Protein AF-A0A971EE80-F1 (afdb_monomer_lite)

Structure (mmCIF, N/CA/C/O backbone):
data_AF-A0A971EE80-F1
#
_entry.id   AF-A0A971EE80-F1
#
loop_
_atom_site.group_PDB
_atom_site.id
_atom_site.type_symbol
_atom_site.label_atom_id
_atom_site.label_alt_id
_atom_site.label_comp_id
_atom_site.label_asym_id
_atom_site.label_entity_id
_atom_site.label_seq_id
_atom_site.pdbx_PDB_ins_code
_atom_site.Cartn_x
_atom_site.Cartn_y
_atom_site.Cartn_z
_atom_site.occupancy
_atom_site.B_iso_or_equiv
_atom_site.auth_seq_id
_atom_site.auth_comp_id
_atom_site.auth_asym_id
_atom_site.auth_atom_id
_atom_site.pdbx_PDB_model_num
ATOM 1 N N . MET A 1 1 ? -23.907 -2.955 11.801 1.00 62.78 1 MET A N 1
ATOM 2 C CA . MET A 1 1 ? -23.617 -3.909 12.889 1.00 62.78 1 MET A CA 1
ATOM 3 C C . MET A 1 1 ? -24.909 -4.141 13.658 1.00 62.78 1 MET A C 1
ATOM 5 O O . MET A 1 1 ? -25.683 -3.189 13.739 1.00 62.78 1 MET A O 1
ATOM 9 N N . PRO A 1 2 ? -25.197 -5.354 14.157 1.00 69.94 2 PRO A N 1
ATOM 10 C CA . PRO A 1 2 ? -26.312 -5.551 15.076 1.00 69.94 2 PRO A CA 1
ATOM 11 C C . PRO A 1 2 ? -26.151 -4.635 16.292 1.00 69.94 2 PRO A C 1
ATOM 13 O O . PRO A 1 2 ? -25.042 -4.518 16.812 1.00 69.94 2 PRO A O 1
ATOM 16 N N . LEU A 1 3 ? -27.233 -3.995 16.741 1.00 74.12 3 LEU A N 1
ATOM 17 C CA . LEU A 1 3 ? -27.171 -3.006 17.823 1.00 74.12 3 LEU A CA 1
ATOM 18 C C . LEU A 1 3 ? -26.553 -3.581 19.106 1.00 74.12 3 LEU A C 1
ATOM 20 O O . LEU A 1 3 ? -25.757 -2.920 19.757 1.00 74.12 3 LEU A O 1
ATOM 24 N N . HIS A 1 4 ? -26.859 -4.841 19.421 1.00 75.31 4 HIS A N 1
ATOM 25 C CA . HIS A 1 4 ? -26.352 -5.532 20.610 1.00 75.31 4 HIS A CA 1
ATOM 26 C C . HIS A 1 4 ? -24.832 -5.761 20.604 1.00 75.31 4 HIS A C 1
ATOM 28 O O . HIS A 1 4 ? -24.263 -6.068 21.644 1.00 75.31 4 HIS A O 1
ATOM 34 N N . ALA A 1 5 ? -24.176 -5.651 19.447 1.00 73.44 5 ALA A N 1
ATOM 35 C CA . ALA A 1 5 ? -22.734 -5.832 19.311 1.00 73.44 5 ALA A CA 1
ATOM 36 C C . ALA A 1 5 ? -21.986 -4.493 19.186 1.00 73.44 5 ALA A C 1
ATOM 38 O O . ALA A 1 5 ? -20.764 -4.479 19.035 1.00 73.44 5 ALA A O 1
ATOM 39 N N . ARG A 1 6 ? -22.706 -3.363 19.229 1.00 79.25 6 ARG A N 1
ATOM 40 C CA . ARG A 1 6 ? -22.114 -2.026 19.208 1.00 79.25 6 ARG A CA 1
ATOM 41 C C . ARG A 1 6 ? -21.292 -1.814 20.473 1.00 79.25 6 ARG A C 1
ATOM 43 O O . ARG A 1 6 ? -21.784 -1.971 21.585 1.00 79.25 6 ARG A O 1
ATOM 50 N N . MET A 1 7 ? -20.047 -1.403 20.280 1.00 67.94 7 MET A N 1
ATOM 51 C CA . MET A 1 7 ? -19.145 -1.029 21.360 1.00 67.94 7 MET A CA 1
ATOM 52 C C . MET A 1 7 ? -18.987 0.492 21.305 1.00 67.94 7 MET A C 1
ATOM 54 O O . MET A 1 7 ? -18.381 1.006 20.367 1.00 67.94 7 MET A O 1
ATOM 58 N N . GLU A 1 8 ? -19.544 1.218 22.276 1.00 73.00 8 GLU A N 1
ATOM 59 C CA . GLU A 1 8 ? -19.413 2.681 22.378 1.00 73.00 8 GLU A CA 1
ATOM 60 C C . GLU A 1 8 ? -18.014 3.067 22.883 1.00 73.00 8 GLU A C 1
ATOM 62 O O . GLU A 1 8 ? -17.816 3.519 24.010 1.00 73.00 8 GLU A O 1
ATOM 67 N N . LEU A 1 9 ? -17.005 2.814 22.049 1.00 77.56 9 LEU A N 1
ATOM 68 C CA . LEU A 1 9 ? -15.600 3.016 22.384 1.00 77.56 9 LEU A CA 1
ATOM 69 C C . LEU A 1 9 ? -15.207 4.472 22.142 1.00 77.56 9 LEU A C 1
ATOM 71 O O . LEU A 1 9 ? -14.757 4.844 21.057 1.00 77.56 9 LEU A O 1
ATOM 75 N N . TYR A 1 10 ? -15.361 5.291 23.178 1.00 81.56 10 TYR A N 1
ATOM 76 C CA . TYR A 1 10 ? -14.842 6.653 23.184 1.00 81.56 10 TYR A CA 1
ATOM 77 C C . TYR A 1 10 ? -13.302 6.667 23.292 1.00 81.56 10 TYR A C 1
ATOM 79 O O . TYR A 1 10 ? -12.722 5.785 23.932 1.00 81.56 10 TYR A O 1
ATOM 87 N N . PRO A 1 11 ? -12.610 7.647 22.675 1.00 86.38 11 PRO A N 1
ATOM 88 C CA . PRO A 1 11 ? -13.152 8.768 21.901 1.00 86.38 11 PRO A CA 1
ATOM 89 C C . PRO A 1 11 ? -13.721 8.361 20.536 1.00 86.38 11 PRO A C 1
ATOM 91 O O . PRO A 1 11 ? -13.065 7.680 19.746 1.00 86.38 11 PRO A O 1
ATOM 94 N N . VAL A 1 12 ? -14.905 8.891 20.220 1.00 87.44 12 VAL A N 1
ATOM 95 C CA . VAL A 1 12 ? -15.496 8.832 18.879 1.00 87.44 12 VAL A CA 1
ATOM 96 C C . VAL A 1 12 ? -15.120 10.116 18.129 1.00 87.44 12 VAL A C 1
ATOM 98 O O . VAL A 1 12 ? -15.551 11.192 18.544 1.00 87.44 12 VAL A O 1
ATOM 101 N N . PRO A 1 13 ? -14.354 10.059 17.021 1.00 87.38 13 PRO A N 1
ATOM 102 C CA . PRO A 1 13 ? -13.862 11.254 16.324 1.00 87.38 13 PRO A CA 1
ATOM 103 C C . PRO A 1 13 ? -14.945 12.226 15.846 1.00 87.38 13 PRO A C 1
ATOM 105 O O . PRO A 1 13 ? -14.688 13.418 15.689 1.00 87.38 13 PRO A O 1
ATOM 108 N N . ARG A 1 14 ? -16.164 11.726 15.615 1.00 87.69 14 ARG A N 1
ATOM 109 C CA . ARG A 1 14 ? -17.307 12.531 15.182 1.00 87.69 14 ARG A CA 1
ATOM 110 C C . ARG A 1 14 ? -17.874 13.413 16.305 1.00 87.69 14 ARG A C 1
ATOM 112 O O . ARG A 1 14 ? -18.582 14.361 15.988 1.00 87.69 14 ARG A O 1
ATOM 119 N N . GLU A 1 15 ? -17.552 13.184 17.581 1.00 88.00 15 GLU A N 1
ATOM 120 C CA . GLU A 1 15 ? -17.995 14.047 18.688 1.00 88.00 15 GLU A CA 1
ATOM 121 C C . GLU A 1 15 ? -17.300 15.410 18.653 1.00 88.00 15 GLU A C 1
ATOM 123 O O . GLU A 1 15 ? -16.109 15.533 18.963 1.00 88.00 15 GLU A O 1
ATOM 128 N N . ARG A 1 16 ? -18.028 16.470 18.294 1.00 85.12 16 ARG A N 1
ATOM 129 C CA . ARG A 1 16 ? -17.439 17.805 18.135 1.00 85.12 16 ARG A CA 1
ATOM 130 C C . ARG A 1 16 ? -16.869 18.306 19.468 1.00 85.12 16 ARG A C 1
ATOM 132 O O . ARG A 1 16 ? -17.574 18.386 20.465 1.00 85.12 16 ARG A O 1
ATOM 139 N N . GLY A 1 17 ? -15.577 18.638 19.487 1.00 85.75 17 GLY A N 1
ATOM 140 C CA . GLY A 1 17 ? -14.846 19.063 20.691 1.00 85.75 17 GLY A CA 1
ATOM 141 C C . GLY A 1 17 ? -14.519 17.920 21.660 1.00 85.75 17 GLY A C 1
ATOM 142 O O . GLY A 1 17 ? -13.365 17.789 22.063 1.00 85.75 17 GLY A O 1
ATOM 143 N N . ARG A 1 18 ? -15.483 17.043 21.964 1.00 85.81 18 ARG A N 1
ATOM 144 C CA . ARG A 1 18 ? -15.348 16.000 22.998 1.00 85.81 18 ARG A CA 1
ATOM 145 C C . ARG A 1 18 ? -14.366 14.882 22.650 1.00 85.81 18 ARG A C 1
ATOM 147 O O . ARG A 1 18 ? -13.670 14.380 23.529 1.00 85.81 18 ARG A O 1
ATOM 154 N N . HIS A 1 19 ? -14.199 14.577 21.359 1.00 83.38 19 HIS A N 1
ATOM 155 C CA . HIS A 1 19 ? -13.204 13.601 20.890 1.00 83.38 19 HIS A CA 1
ATOM 156 C C . HIS A 1 19 ? -11.761 13.925 21.324 1.00 83.38 19 HIS A C 1
ATOM 158 O O . HIS A 1 19 ? -10.924 13.026 21.362 1.00 83.38 19 HIS A O 1
ATOM 164 N N . THR A 1 20 ? -11.454 15.189 21.645 1.00 85.44 20 THR A N 1
ATOM 165 C CA . THR A 1 20 ? -10.096 15.626 22.013 1.00 85.44 20 THR A CA 1
ATOM 166 C C . THR A 1 20 ? -9.662 15.167 23.402 1.00 85.44 20 THR A C 1
ATOM 168 O O . THR A 1 20 ? -8.480 14.893 23.596 1.00 85.44 20 THR A O 1
ATOM 171 N N . TYR A 1 21 ? -10.602 15.040 24.340 1.00 87.38 21 TYR A N 1
ATOM 172 C CA . TYR A 1 21 ? -10.331 14.650 25.725 1.00 87.38 21 TYR A CA 1
ATOM 173 C C . TYR A 1 21 ? -10.933 13.285 26.094 1.00 87.38 21 TYR A C 1
ATOM 175 O O . TYR A 1 21 ? -10.843 12.869 27.244 1.00 87.38 21 TYR A O 1
ATOM 183 N N . GLY A 1 22 ? -11.508 12.564 25.122 1.00 85.44 22 GLY A N 1
ATOM 184 C CA . GLY A 1 22 ? -12.093 11.238 25.356 1.00 85.44 22 GLY A CA 1
ATOM 185 C C . GLY A 1 22 ? -13.581 11.247 25.695 1.00 85.44 22 GLY A C 1
ATOM 186 O O . GLY A 1 22 ? -14.109 10.198 26.044 1.00 85.44 22 GLY A O 1
ATOM 187 N N . GLY A 1 23 ? -14.242 12.400 25.602 1.00 87.44 23 GLY A N 1
ATOM 188 C CA . GLY A 1 23 ? -15.589 12.574 26.122 1.00 87.44 23 GLY A CA 1
ATOM 189 C C . GLY A 1 23 ? -16.730 12.166 25.202 1.00 87.44 23 GLY A C 1
ATOM 190 O O . GLY A 1 23 ? -16.550 11.936 24.002 1.00 87.44 23 GLY A O 1
ATOM 191 N N . SER A 1 24 ? -17.929 12.134 25.783 1.00 89.19 24 SER A N 1
ATOM 192 C CA . SER A 1 24 ? -19.187 11.733 25.143 1.00 89.19 24 SER A CA 1
ATOM 193 C C . SER A 1 24 ? -20.268 12.803 25.273 1.00 89.19 24 SER A C 1
ATOM 195 O O . SER A 1 24 ? -20.262 13.601 26.207 1.00 89.19 24 SER A O 1
ATOM 197 N N . TYR A 1 25 ? -21.263 12.787 24.382 1.00 88.62 25 TYR A N 1
ATOM 198 C CA . TYR A 1 25 ? -22.490 13.561 24.576 1.00 88.62 25 TYR A CA 1
ATOM 199 C C . TYR A 1 25 ? -23.206 13.238 25.893 1.00 88.62 25 TYR A C 1
ATOM 201 O O . TYR A 1 25 ? -23.918 14.094 26.406 1.00 88.62 25 TYR A O 1
ATOM 209 N N . MET A 1 26 ? -22.968 12.055 26.470 1.00 89.50 26 MET A N 1
ATOM 210 C CA . MET A 1 26 ? -23.518 11.640 27.764 1.00 89.50 26 MET A CA 1
ATOM 211 C C . MET A 1 26 ? -23.012 12.471 28.953 1.00 89.50 26 MET A C 1
ATOM 213 O O . MET A 1 26 ? -23.600 12.410 30.027 1.00 89.50 26 MET A O 1
ATOM 217 N N . GLU A 1 27 ? -21.944 13.253 28.778 1.00 90.56 27 GLU A N 1
ATOM 218 C CA . GLU A 1 27 ? -21.430 14.170 29.806 1.00 90.56 27 GLU A CA 1
ATOM 219 C C . GLU A 1 27 ? -22.340 15.378 30.029 1.00 90.56 27 GLU A C 1
ATOM 221 O O . GLU A 1 27 ? -22.251 16.057 31.051 1.00 90.56 27 GLU A O 1
ATOM 226 N N . GLU A 1 28 ? -23.194 15.685 29.056 1.00 90.50 28 GLU A N 1
ATOM 227 C CA . GLU A 1 28 ? -24.054 16.848 29.116 1.00 90.50 28 GLU A CA 1
ATOM 228 C C . GLU A 1 28 ? -25.381 16.515 29.823 1.00 90.50 28 GLU A C 1
ATOM 230 O O . GLU A 1 28 ? -26.079 15.576 29.428 1.00 90.50 28 GLU A O 1
ATOM 235 N N . PRO A 1 29 ? -25.793 17.297 30.841 1.00 93.31 29 PRO A N 1
ATOM 236 C CA . PRO A 1 29 ? -27.105 17.132 31.448 1.00 93.31 29 PRO A CA 1
ATOM 237 C C . PRO A 1 29 ? -28.212 17.289 30.410 1.00 93.31 29 PRO A C 1
ATOM 239 O O . PRO A 1 29 ? -28.166 18.199 29.570 1.00 93.31 29 PRO A O 1
ATOM 242 N N . GLU A 1 30 ? -29.199 16.397 30.487 1.00 92.69 30 GLU A N 1
ATOM 243 C CA . GLU A 1 30 ? -30.318 16.318 29.546 1.00 92.69 30 GLU A CA 1
ATOM 244 C C . GLU A 1 30 ? -29.878 16.285 28.073 1.00 92.69 30 GLU A C 1
ATOM 246 O O . GLU A 1 30 ? -30.541 16.854 27.204 1.00 92.69 30 GLU A O 1
ATOM 251 N N . TRP A 1 31 ? -28.756 15.618 27.771 1.00 91.00 31 TRP A N 1
ATOM 252 C CA . TRP A 1 31 ? -28.225 15.496 26.409 1.00 91.00 31 TRP A CA 1
ATOM 253 C C . TRP A 1 31 ? -29.272 15.017 25.393 1.00 91.00 31 TRP A C 1
ATOM 255 O O . TRP A 1 31 ? -29.238 15.436 24.240 1.00 91.00 31 TRP A O 1
ATOM 265 N N . TRP A 1 32 ? -30.241 14.195 25.815 1.00 90.06 32 TRP A N 1
ATOM 266 C CA . TRP A 1 32 ? -31.311 13.667 24.961 1.00 90.06 32 TRP A CA 1
ATOM 267 C C . TRP A 1 32 ? -32.307 14.735 24.486 1.00 90.06 32 TRP A C 1
ATOM 269 O O . TRP A 1 32 ? -33.038 14.498 23.527 1.00 90.06 32 TRP A O 1
ATOM 279 N N . ARG A 1 33 ? -32.354 15.906 25.139 1.00 90.50 33 ARG A N 1
ATOM 280 C CA . ARG A 1 33 ? -33.170 17.060 24.719 1.00 90.50 33 ARG A CA 1
ATOM 281 C C . ARG A 1 33 ? -32.417 18.010 23.783 1.00 90.50 33 ARG A C 1
ATOM 283 O O . ARG A 1 33 ? -33.011 18.957 23.274 1.00 90.50 33 ARG A O 1
ATOM 290 N N . LYS A 1 34 ? -31.113 17.803 23.588 1.00 88.94 34 LYS A N 1
ATOM 291 C CA . LYS A 1 34 ? -30.219 18.733 22.890 1.00 88.94 34 LYS A CA 1
ATOM 292 C C . LYS A 1 34 ? -29.795 18.171 21.533 1.00 88.94 34 LYS A C 1
ATOM 294 O O . LYS A 1 34 ? -29.701 16.955 21.370 1.00 88.94 34 LYS A O 1
ATOM 299 N N . PRO A 1 35 ? -29.512 19.031 20.537 1.00 85.94 35 PRO A N 1
ATOM 300 C CA . PRO A 1 35 ? -29.018 18.562 19.251 1.00 85.94 35 PRO A CA 1
ATOM 301 C C . PRO A 1 35 ? -27.629 17.929 19.409 1.00 85.94 35 PRO A C 1
ATOM 303 O O . PRO A 1 35 ? -26.709 18.531 19.967 1.00 85.94 35 PRO A O 1
ATOM 306 N N . HIS A 1 36 ? -27.463 16.720 18.874 1.00 86.56 36 HIS A N 1
ATOM 307 C CA . HIS A 1 36 ? -26.187 16.008 18.903 1.00 86.56 36 HIS A CA 1
ATOM 308 C C . HIS A 1 36 ? -25.144 16.722 18.030 1.00 86.56 36 HIS A C 1
ATOM 310 O O . HIS A 1 36 ? -25.291 16.829 16.810 1.00 86.56 36 HIS A O 1
ATOM 316 N N . GLN A 1 37 ? -24.078 17.231 18.655 1.00 87.00 37 GLN A N 1
ATOM 317 C CA . GLN A 1 37 ? -23.024 17.961 17.952 1.00 87.00 37 GLN A CA 1
ATOM 318 C C . GLN A 1 37 ? -22.004 17.022 17.302 1.00 87.00 37 GLN A C 1
ATOM 320 O O . GLN A 1 37 ? -21.049 16.559 17.928 1.00 87.00 37 GLN A O 1
ATOM 325 N N . ILE A 1 38 ? -22.177 16.812 16.001 1.00 87.50 38 ILE A N 1
ATOM 326 C CA . ILE A 1 38 ? -21.327 15.950 15.178 1.00 87.50 38 ILE A CA 1
ATOM 327 C C . ILE A 1 38 ? -20.375 16.746 14.272 1.00 87.50 38 ILE A C 1
ATOM 329 O O . ILE A 1 38 ? -20.720 17.802 13.742 1.00 87.50 38 ILE A O 1
ATOM 333 N N . SER A 1 39 ? -19.179 16.209 14.040 1.00 88.75 39 SER A N 1
ATOM 334 C CA . SER A 1 39 ? -18.147 16.762 13.160 1.00 88.75 39 SER A CA 1
ATOM 335 C C . SER A 1 39 ? -17.676 15.708 12.157 1.00 88.75 39 SER A C 1
ATOM 337 O O . SER A 1 39 ? -16.873 14.835 12.481 1.00 88.75 39 SER A O 1
ATOM 339 N N . ARG A 1 40 ? -18.153 15.797 10.907 1.00 86.81 40 ARG A N 1
ATOM 340 C CA . ARG A 1 40 ? -17.711 14.898 9.819 1.00 86.81 40 ARG A CA 1
ATOM 341 C C . ARG A 1 40 ? -16.254 15.137 9.413 1.00 86.81 40 ARG A C 1
ATOM 343 O O . ARG A 1 40 ? -15.578 14.216 8.968 1.00 86.81 40 ARG A O 1
ATOM 350 N N . SER A 1 41 ? -15.761 16.366 9.566 1.00 87.19 41 SER A N 1
ATOM 351 C CA . SER A 1 41 ? -14.370 16.707 9.257 1.00 87.19 41 SER A CA 1
ATOM 352 C C . SER A 1 41 ? -13.401 16.070 10.250 1.00 87.19 41 SER A C 1
ATOM 354 O O . SER A 1 41 ? -12.391 15.514 9.829 1.00 87.19 41 SER A O 1
ATOM 356 N N . SER A 1 42 ? -13.721 16.086 11.547 1.00 86.31 42 SER A N 1
ATOM 357 C CA . SER A 1 42 ? -12.919 15.423 12.586 1.00 86.31 42 SER A CA 1
ATOM 358 C C . SER A 1 42 ? -12.817 13.918 12.338 1.00 86.31 42 SER A C 1
ATOM 360 O O . SER A 1 42 ? -11.726 13.356 12.399 1.00 86.31 42 SER A O 1
ATOM 362 N N . GLU A 1 43 ? -13.933 13.291 11.968 1.00 87.25 43 GLU A N 1
ATOM 363 C CA . GLU A 1 43 ? -13.989 11.879 11.592 1.00 87.25 43 GLU A CA 1
ATOM 364 C C . GLU A 1 43 ? -13.109 11.555 10.378 1.00 87.25 43 GLU A C 1
ATOM 366 O O . GLU A 1 43 ? -12.281 10.645 10.437 1.00 87.25 43 GLU A O 1
ATOM 371 N N . LEU A 1 44 ? -13.223 12.342 9.303 1.00 88.38 44 LEU A N 1
ATOM 372 C CA . LEU A 1 44 ? -12.398 12.172 8.107 1.00 88.38 44 LEU A CA 1
ATOM 373 C C . LEU A 1 44 ? -10.905 12.357 8.413 1.00 88.38 44 LEU A C 1
ATOM 375 O O . LEU A 1 44 ? -10.083 11.565 7.958 1.00 88.38 44 LEU A O 1
ATOM 379 N N . ILE A 1 45 ? -10.546 13.373 9.200 1.00 89.12 45 ILE A N 1
ATOM 380 C CA . ILE A 1 45 ? -9.156 13.648 9.580 1.00 89.12 45 ILE A CA 1
ATOM 381 C C . ILE A 1 45 ? -8.574 12.490 10.394 1.00 89.12 45 ILE A C 1
ATOM 383 O O . ILE A 1 45 ? -7.445 12.071 10.135 1.00 89.12 45 ILE A O 1
ATOM 387 N N . ASP A 1 46 ? -9.308 11.956 11.371 1.00 87.81 46 ASP A N 1
ATOM 388 C CA . ASP A 1 46 ? -8.820 10.830 12.170 1.00 87.81 46 ASP A CA 1
ATOM 389 C C . ASP A 1 46 ? -8.757 9.528 11.363 1.00 87.81 46 ASP A C 1
ATOM 391 O O . ASP A 1 46 ? -7.815 8.750 11.540 1.00 87.81 46 ASP A O 1
ATOM 395 N N . MET A 1 47 ? -9.674 9.321 10.413 1.00 88.62 47 MET A N 1
ATOM 396 C CA . MET A 1 47 ? -9.584 8.222 9.450 1.00 88.62 47 MET A CA 1
ATOM 397 C C . MET A 1 47 ? -8.336 8.343 8.576 1.00 88.62 47 MET A C 1
ATOM 399 O O . MET A 1 47 ? -7.581 7.379 8.461 1.00 88.62 47 MET A O 1
ATOM 403 N N . LEU A 1 48 ? -8.066 9.527 8.021 1.00 88.19 48 LEU A N 1
ATOM 404 C CA . LEU A 1 48 ? -6.867 9.782 7.221 1.00 88.19 48 LEU A CA 1
ATOM 405 C C . LEU A 1 48 ? -5.590 9.580 8.038 1.00 88.19 48 LEU A C 1
ATOM 407 O O . LEU A 1 48 ? -4.651 8.958 7.548 1.00 88.19 48 LEU A O 1
ATOM 411 N N . LYS A 1 49 ? -5.554 10.032 9.297 1.00 89.31 49 LYS A N 1
ATOM 412 C CA . LYS A 1 49 ? -4.412 9.786 10.193 1.00 89.31 49 LYS A CA 1
ATOM 413 C C . LYS A 1 49 ? -4.186 8.296 10.436 1.00 89.31 49 LYS A C 1
ATOM 415 O O . LYS A 1 49 ? -3.043 7.852 10.492 1.00 89.31 49 LYS A O 1
ATOM 420 N N . GLU A 1 50 ? -5.252 7.522 10.594 1.00 88.88 50 GLU A N 1
ATOM 421 C CA . GLU A 1 50 ? -5.153 6.077 10.791 1.00 88.88 50 GLU A CA 1
ATOM 422 C C . GLU A 1 50 ? -4.752 5.338 9.508 1.00 88.88 50 GLU A C 1
ATOM 424 O O . GLU A 1 50 ? -3.952 4.410 9.579 1.00 88.88 50 GLU A O 1
ATOM 429 N N . MET A 1 51 ? -5.242 5.760 8.341 1.00 86.31 51 MET A N 1
ATOM 430 C CA . MET A 1 51 ? -4.857 5.171 7.055 1.00 86.31 51 MET A CA 1
ATOM 431 C C . MET A 1 51 ? -3.410 5.510 6.697 1.00 86.31 51 MET A C 1
ATOM 433 O O . MET A 1 51 ? -2.625 4.609 6.422 1.00 86.31 51 MET A O 1
ATOM 437 N N . LEU A 1 52 ? -3.028 6.787 6.751 1.00 87.81 52 LEU A N 1
ATOM 438 C CA . LEU A 1 52 ? -1.695 7.226 6.344 1.00 87.81 52 LEU A CA 1
ATOM 439 C C . LEU A 1 52 ? -0.633 6.857 7.374 1.00 87.81 52 LEU A C 1
ATOM 441 O O . LEU A 1 52 ? 0.390 6.308 6.997 1.00 87.81 52 LEU A O 1
ATOM 445 N N . PHE A 1 53 ? -0.870 7.108 8.664 1.00 90.25 53 PHE A N 1
ATOM 446 C CA . PHE A 1 53 ? 0.169 6.987 9.692 1.00 90.25 53 PHE A CA 1
ATOM 447 C C . PHE A 1 53 ? -0.012 5.805 10.637 1.00 90.25 53 PHE A C 1
ATOM 449 O O . PHE A 1 53 ? 0.848 5.590 11.487 1.00 90.25 53 PHE A O 1
ATOM 456 N N . ILE A 1 54 ? -1.105 5.037 10.545 1.00 90.00 54 ILE A N 1
ATOM 457 C CA . ILE A 1 54 ? -1.389 3.927 11.473 1.00 90.00 54 ILE A CA 1
ATOM 458 C C . ILE A 1 54 ? -1.287 4.411 12.936 1.00 90.00 54 ILE A C 1
ATOM 460 O O . ILE A 1 54 ? -0.621 3.809 13.787 1.00 90.00 54 ILE A O 1
ATOM 464 N N . LYS A 1 55 ? -1.901 5.573 13.206 1.00 88.38 55 LYS A N 1
ATOM 465 C CA . LYS A 1 55 ? -1.776 6.341 14.456 1.00 88.38 55 LYS A CA 1
ATOM 466 C C . LYS A 1 55 ? -2.018 5.481 15.696 1.00 88.38 55 LYS A C 1
ATOM 468 O O . LYS A 1 55 ? -1.273 5.599 16.666 1.00 88.38 55 LYS A O 1
ATOM 473 N N . LYS A 1 56 ? -3.019 4.596 15.676 1.00 86.56 56 LYS A N 1
ATOM 474 C CA . LYS A 1 56 ? -3.322 3.737 16.833 1.00 86.56 56 LYS A CA 1
ATOM 475 C C . LYS A 1 56 ? -2.165 2.816 17.187 1.00 86.56 56 LYS A C 1
ATOM 477 O O . LYS A 1 56 ? -1.825 2.691 18.362 1.00 86.56 56 LYS A O 1
ATOM 482 N N . LEU A 1 57 ? -1.532 2.220 16.179 1.00 88.25 57 LEU A N 1
ATOM 483 C CA . LEU A 1 57 ? -0.378 1.349 16.374 1.00 88.25 57 LEU A CA 1
ATOM 484 C C . LEU A 1 57 ? 0.834 2.136 16.884 1.00 88.25 57 LEU A C 1
ATOM 486 O O . LEU A 1 57 ? 1.581 1.626 17.715 1.00 88.25 57 LEU A O 1
ATOM 490 N N . PHE A 1 58 ? 1.001 3.386 16.440 1.00 91.50 58 PHE A N 1
ATOM 491 C CA . PHE A 1 58 ? 2.027 4.278 16.980 1.00 91.50 58 PHE A CA 1
ATOM 492 C C . PHE A 1 58 ? 1.812 4.547 18.474 1.00 91.50 58 PHE A C 1
ATOM 494 O O . PHE A 1 58 ? 2.763 4.490 19.253 1.00 91.50 58 PHE A O 1
ATOM 501 N N . SER A 1 59 ? 0.569 4.803 18.893 1.00 88.31 59 SER A N 1
ATOM 502 C CA . SER A 1 59 ? 0.254 5.056 20.303 1.00 88.31 59 SER A CA 1
ATOM 503 C C . SER A 1 59 ? 0.351 3.812 21.191 1.00 88.31 59 SER A C 1
ATOM 505 O O . SER A 1 59 ? 0.806 3.936 22.323 1.00 88.31 59 SER A O 1
ATOM 507 N N . SER A 1 60 ? -0.039 2.627 20.704 1.00 89.00 60 SER A N 1
ATOM 508 C CA . SER A 1 60 ? -0.113 1.407 21.527 1.00 89.00 60 SER A CA 1
ATOM 509 C C . SER A 1 60 ? 1.146 0.538 21.470 1.00 89.00 60 SER A C 1
ATOM 511 O O . SER A 1 60 ? 1.568 -0.000 22.489 1.00 89.00 60 SER A O 1
ATOM 513 N N . HIS A 1 61 ? 1.782 0.406 20.301 1.00 89.56 61 HIS A N 1
ATOM 514 C CA . HIS A 1 61 ? 2.914 -0.499 20.085 1.00 89.56 61 HIS A CA 1
ATOM 515 C C . HIS A 1 61 ? 3.968 0.098 19.137 1.00 89.56 61 HIS A C 1
ATOM 517 O O . HIS A 1 61 ? 4.189 -0.390 18.025 1.00 89.56 61 HIS A O 1
ATOM 523 N N . ARG A 1 62 ? 4.713 1.106 19.615 1.00 90.44 62 ARG A N 1
ATOM 524 C CA . ARG A 1 62 ? 5.768 1.816 18.851 1.00 90.44 62 ARG A CA 1
ATOM 525 C C . ARG A 1 62 ? 6.787 0.902 18.161 1.00 90.44 62 ARG A C 1
ATOM 527 O O . ARG A 1 62 ? 7.172 1.147 17.022 1.00 90.44 62 ARG A O 1
ATOM 534 N N . SER A 1 63 ? 7.210 -0.178 18.822 1.00 88.75 63 SER A N 1
ATOM 535 C CA . SER A 1 63 ? 8.152 -1.151 18.240 1.00 88.75 63 SER A CA 1
ATOM 536 C C . SER A 1 63 ? 7.579 -1.865 17.007 1.00 88.75 63 SER A C 1
ATOM 538 O O . SER A 1 63 ? 8.313 -2.186 16.072 1.00 88.75 63 SER A O 1
ATOM 540 N N . LEU A 1 64 ? 6.277 -2.166 17.008 1.00 90.38 64 LEU A N 1
ATOM 541 C CA . LEU A 1 64 ? 5.604 -2.779 15.862 1.00 90.38 64 LEU A CA 1
ATOM 542 C C . LEU A 1 64 ? 5.304 -1.734 14.785 1.00 90.38 64 LEU A C 1
ATOM 544 O O . LEU A 1 64 ? 5.402 -2.045 13.599 1.00 90.38 64 LEU A O 1
ATOM 548 N N . TRP A 1 65 ? 5.026 -0.496 15.199 1.00 95.19 65 TRP A N 1
ATOM 549 C CA . TRP A 1 65 ? 4.777 0.614 14.292 1.00 95.19 65 TRP A CA 1
ATOM 550 C C . TRP A 1 65 ? 5.928 0.846 13.317 1.00 95.19 65 TRP A C 1
ATOM 552 O O . TRP A 1 65 ? 5.673 0.835 12.126 1.00 95.19 65 TRP A O 1
ATOM 562 N N . TRP A 1 66 ? 7.183 0.947 13.767 1.00 92.75 66 TRP A N 1
ATOM 563 C CA . TRP A 1 66 ? 8.310 1.199 12.851 1.00 92.75 66 TRP A CA 1
ATOM 564 C C . TRP A 1 66 ? 8.435 0.153 11.734 1.00 92.75 66 TRP A C 1
ATOM 566 O O . TRP A 1 66 ? 8.668 0.500 10.580 1.00 92.75 66 TRP A O 1
ATOM 576 N N . LYS A 1 67 ? 8.209 -1.125 12.058 1.00 93.12 67 LYS A N 1
ATOM 577 C CA . LYS A 1 67 ? 8.272 -2.236 11.093 1.00 93.12 67 LYS A CA 1
ATOM 578 C C . LYS A 1 67 ? 7.083 -2.206 10.130 1.00 93.12 67 LYS A C 1
ATOM 580 O O . LYS A 1 67 ? 7.252 -2.334 8.924 1.00 93.12 67 LYS A O 1
ATOM 585 N N . SER A 1 68 ? 5.880 -2.000 10.669 1.00 93.00 68 SER A N 1
ATOM 586 C CA . SER A 1 68 ? 4.649 -1.931 9.876 1.00 93.00 68 SER A CA 1
ATOM 587 C C . SER A 1 68 ? 4.616 -0.694 8.985 1.00 93.00 68 SER A C 1
ATOM 589 O O . SER A 1 68 ? 4.304 -0.794 7.804 1.00 93.00 68 SER A O 1
ATOM 591 N N . TYR A 1 69 ? 4.939 0.471 9.537 1.00 95.00 69 TYR A N 1
ATOM 592 C CA . TYR A 1 69 ? 4.911 1.746 8.837 1.00 95.00 69 TYR A CA 1
ATOM 593 C C . TYR A 1 69 ? 5.985 1.819 7.756 1.00 95.00 69 TYR A C 1
ATOM 595 O O . TYR A 1 69 ? 5.692 2.322 6.683 1.00 95.00 69 TYR A O 1
ATOM 603 N N . SER A 1 70 ? 7.171 1.238 7.977 1.00 95.62 70 SER A N 1
ATOM 604 C CA . SER A 1 70 ? 8.170 1.061 6.915 1.00 95.62 70 SER A CA 1
ATOM 605 C C . SER A 1 70 ? 7.554 0.360 5.698 1.00 95.62 70 SER A C 1
ATOM 607 O O . SER A 1 70 ? 7.577 0.917 4.605 1.00 95.62 70 SER A O 1
ATOM 609 N N . PHE A 1 71 ? 6.898 -0.789 5.883 1.00 95.81 71 PHE A N 1
ATOM 610 C CA . PHE A 1 71 ? 6.236 -1.473 4.769 1.00 95.81 71 PHE A CA 1
ATOM 611 C C . PHE A 1 71 ? 5.160 -0.606 4.087 1.00 95.81 71 PHE A C 1
ATOM 613 O O . PHE A 1 71 ? 5.155 -0.487 2.864 1.00 95.81 71 PHE A O 1
ATOM 620 N N . HIS A 1 72 ? 4.274 0.029 4.862 1.00 94.94 72 HIS A N 1
ATOM 621 C CA . HIS A 1 72 ? 3.167 0.816 4.301 1.00 94.94 72 HIS A CA 1
ATOM 622 C C . HIS A 1 72 ? 3.652 2.077 3.581 1.00 94.94 72 HIS A C 1
ATOM 624 O O . HIS A 1 72 ? 3.158 2.387 2.504 1.00 94.94 72 HIS A O 1
ATOM 630 N N . LEU A 1 73 ? 4.646 2.776 4.132 1.00 96.12 73 LEU A N 1
ATOM 631 C CA . LEU A 1 73 ? 5.271 3.923 3.483 1.00 96.12 73 LEU A CA 1
ATOM 632 C C . LEU A 1 73 ? 5.917 3.511 2.158 1.00 96.12 73 LEU A C 1
ATOM 634 O O . LEU A 1 73 ? 5.717 4.186 1.153 1.00 96.12 73 LEU A O 1
ATOM 638 N N . GLY A 1 74 ? 6.635 2.383 2.139 1.00 97.25 74 GLY A N 1
ATOM 639 C CA . GLY A 1 74 ? 7.175 1.812 0.907 1.00 97.25 74 GLY A CA 1
ATOM 640 C C . GLY A 1 74 ? 6.078 1.520 -0.122 1.00 97.25 74 GLY A C 1
ATOM 641 O O . GLY A 1 74 ? 6.206 1.910 -1.277 1.00 97.25 74 GLY A O 1
ATOM 642 N N . LEU A 1 75 ? 4.958 0.928 0.304 1.00 94.94 75 LEU A N 1
ATOM 643 C CA . LEU A 1 75 ? 3.805 0.680 -0.566 1.00 94.94 75 LEU A CA 1
ATOM 644 C C . LEU A 1 75 ? 3.192 1.979 -1.115 1.00 94.94 75 LEU A C 1
ATOM 646 O O . LEU A 1 75 ? 2.883 2.044 -2.300 1.00 94.94 75 LEU A O 1
ATOM 650 N N . TYR A 1 76 ? 3.047 3.026 -0.297 1.00 95.38 76 TYR A N 1
ATOM 651 C CA . TYR A 1 76 ? 2.551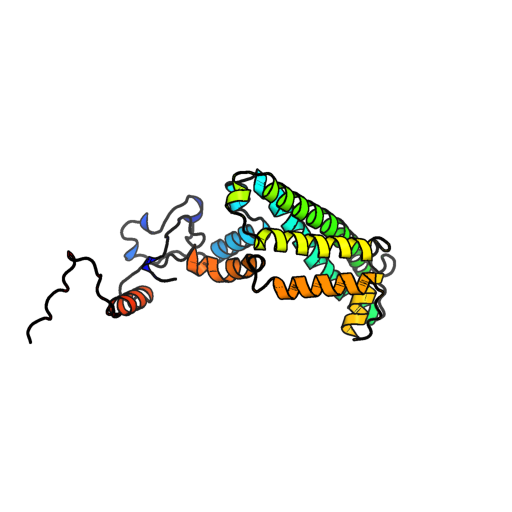 4.330 -0.757 1.00 95.38 76 TYR A CA 1
ATOM 652 C C . TYR A 1 76 ? 3.476 4.966 -1.794 1.00 95.38 76 TYR A C 1
ATOM 654 O O . TYR A 1 76 ? 2.996 5.501 -2.793 1.00 95.38 76 TYR A O 1
ATOM 662 N N . LEU A 1 77 ? 4.792 4.862 -1.593 1.00 97.75 77 LEU A N 1
ATOM 663 C CA . LEU A 1 77 ? 5.776 5.316 -2.572 1.00 97.75 77 LEU A CA 1
ATOM 664 C C . LEU A 1 77 ? 5.700 4.508 -3.871 1.00 97.75 77 LEU A C 1
ATOM 666 O O . LEU A 1 77 ? 5.761 5.107 -4.936 1.00 97.75 77 LEU A O 1
ATOM 670 N N . LEU A 1 78 ? 5.501 3.188 -3.803 1.00 97.50 78 LEU A N 1
ATOM 671 C CA . LEU A 1 78 ? 5.345 2.337 -4.989 1.00 97.50 78 LEU A CA 1
ATOM 672 C C . LEU A 1 78 ? 4.036 2.604 -5.749 1.00 97.50 78 LEU A C 1
ATOM 674 O O . LEU A 1 78 ? 4.031 2.575 -6.976 1.00 97.50 78 LEU A O 1
ATOM 678 N N . ILE A 1 79 ? 2.940 2.913 -5.048 1.00 96.06 79 ILE A N 1
ATOM 679 C CA . ILE A 1 79 ? 1.685 3.351 -5.681 1.00 96.06 79 ILE A CA 1
ATOM 680 C C . ILE A 1 79 ? 1.900 4.684 -6.405 1.00 96.06 79 ILE A C 1
ATOM 682 O O . ILE A 1 79 ? 1.516 4.821 -7.566 1.00 96.06 79 ILE A O 1
ATOM 686 N N . LEU A 1 80 ? 2.540 5.655 -5.746 1.00 97.75 80 LEU A N 1
ATOM 687 C CA . LEU A 1 80 ? 2.887 6.930 -6.373 1.00 97.75 80 LEU A CA 1
ATOM 688 C C . LEU A 1 80 ? 3.806 6.717 -7.583 1.00 97.75 80 LEU A C 1
ATOM 690 O O . LEU A 1 80 ? 3.557 7.284 -8.640 1.00 97.75 80 LEU A O 1
ATOM 694 N N . TRP A 1 81 ? 4.818 5.861 -7.454 1.00 98.06 81 TRP A N 1
ATOM 695 C CA . TRP A 1 81 ? 5.729 5.496 -8.534 1.00 98.06 81 TRP A CA 1
ATOM 696 C C . TRP A 1 81 ? 4.987 4.907 -9.738 1.00 98.06 81 TRP A C 1
ATOM 698 O O . TRP A 1 81 ? 5.200 5.364 -10.856 1.00 98.06 81 TRP A O 1
ATOM 708 N N . ALA A 1 82 ? 4.052 3.975 -9.527 1.00 97.19 82 ALA A N 1
ATOM 709 C CA . ALA A 1 82 ? 3.236 3.410 -10.602 1.00 97.19 82 ALA A CA 1
ATOM 710 C C . ALA A 1 82 ? 2.390 4.479 -11.320 1.00 97.19 82 ALA A C 1
ATOM 712 O O . ALA A 1 82 ? 2.314 4.486 -12.548 1.00 97.19 82 ALA A O 1
ATOM 713 N N . ILE A 1 83 ? 1.802 5.426 -10.577 1.00 97.94 83 ILE A N 1
ATOM 714 C CA . ILE A 1 83 ? 1.072 6.565 -11.161 1.00 97.94 83 ILE A CA 1
ATOM 715 C C . ILE A 1 83 ? 2.016 7.443 -11.997 1.00 97.94 83 ILE A C 1
ATOM 717 O O . ILE A 1 83 ? 1.672 7.821 -13.116 1.00 97.94 83 ILE A O 1
ATOM 721 N N . LEU A 1 84 ? 3.215 7.741 -11.489 1.00 97.88 84 LEU A N 1
ATOM 722 C CA . LEU A 1 84 ? 4.226 8.515 -12.215 1.00 97.88 84 LEU A CA 1
ATOM 723 C C . LEU A 1 84 ? 4.695 7.792 -13.486 1.00 97.88 84 LEU A C 1
ATOM 725 O O . LEU A 1 84 ? 4.869 8.443 -14.513 1.00 97.88 8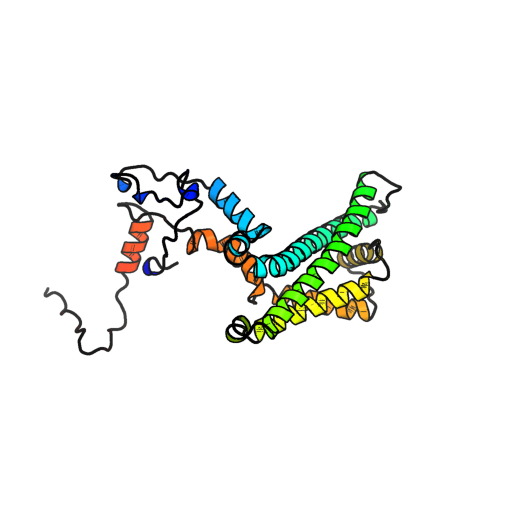4 LEU A O 1
ATOM 729 N N . LEU A 1 85 ? 4.832 6.461 -13.461 1.00 97.69 85 LEU A N 1
ATOM 730 C CA . LEU A 1 85 ? 5.144 5.674 -14.655 1.00 97.69 85 LEU A CA 1
ATOM 731 C C . LEU A 1 85 ? 4.048 5.770 -15.714 1.00 97.69 85 LEU A C 1
ATOM 733 O O . LEU A 1 85 ? 4.373 5.929 -16.885 1.00 97.69 85 LEU A O 1
ATOM 737 N N . ILE A 1 86 ? 2.770 5.715 -15.323 1.00 97.75 86 ILE A N 1
ATOM 738 C CA . ILE A 1 86 ? 1.644 5.887 -16.255 1.00 97.75 86 ILE A CA 1
ATOM 739 C C . ILE A 1 86 ? 1.685 7.281 -16.885 1.00 97.75 86 ILE A C 1
ATOM 741 O O . ILE A 1 86 ? 1.595 7.404 -18.104 1.00 97.75 86 ILE A O 1
ATOM 745 N N . ILE A 1 87 ? 1.880 8.330 -16.082 1.00 97.19 87 ILE A N 1
ATOM 746 C CA . ILE A 1 87 ? 2.007 9.707 -16.587 1.00 97.19 87 ILE A CA 1
ATOM 747 C C . ILE A 1 87 ? 3.212 9.828 -17.536 1.00 97.19 87 ILE A C 1
ATOM 749 O O . ILE A 1 87 ? 3.100 10.441 -18.595 1.00 97.19 87 ILE A O 1
ATOM 753 N N . GLY A 1 88 ? 4.348 9.218 -17.186 1.00 96.50 88 GLY A N 1
ATOM 754 C CA . GLY A 1 88 ? 5.555 9.205 -18.013 1.00 96.50 88 GLY A CA 1
ATOM 755 C C . GLY A 1 88 ? 5.376 8.461 -19.331 1.00 96.50 88 GLY A C 1
ATOM 756 O O . GLY A 1 88 ? 5.760 8.980 -20.372 1.00 96.50 88 GLY A O 1
ATOM 757 N N . ALA A 1 89 ? 4.730 7.297 -19.306 1.00 96.44 89 ALA A N 1
ATOM 758 C CA . ALA A 1 89 ? 4.405 6.531 -20.502 1.00 96.44 89 ALA A CA 1
ATOM 759 C C . ALA A 1 89 ? 3.475 7.316 -21.440 1.00 96.44 89 ALA A C 1
ATOM 761 O O . ALA A 1 89 ? 3.715 7.369 -22.642 1.00 96.44 89 ALA A O 1
ATOM 762 N N . LEU A 1 90 ? 2.449 7.987 -20.902 1.00 96.56 90 LEU A N 1
ATOM 763 C CA . LEU A 1 90 ? 1.557 8.840 -21.695 1.00 96.56 90 LEU A CA 1
ATOM 764 C C . LEU A 1 90 ? 2.293 10.037 -22.318 1.00 96.56 90 LEU A C 1
ATOM 766 O O . LEU A 1 90 ? 2.008 10.403 -23.461 1.00 96.56 90 LEU A O 1
ATOM 770 N N . ALA A 1 91 ? 3.251 10.632 -21.601 1.00 94.81 91 ALA A N 1
ATOM 771 C CA . ALA A 1 91 ? 4.097 11.695 -22.138 1.00 94.81 91 ALA A CA 1
ATOM 772 C C . ALA A 1 91 ? 4.982 11.189 -23.292 1.00 94.81 91 ALA A C 1
ATOM 774 O O . ALA A 1 91 ? 5.006 11.813 -24.354 1.00 94.81 91 ALA A O 1
ATOM 775 N N . GLU A 1 92 ? 5.630 10.031 -23.125 1.00 94.00 92 GLU A N 1
ATOM 776 C CA . GLU A 1 92 ? 6.467 9.409 -24.162 1.00 94.00 92 GLU A CA 1
ATOM 777 C C . GLU A 1 92 ? 5.647 9.029 -25.406 1.00 94.00 92 GLU A C 1
ATOM 779 O O . GLU A 1 92 ? 6.060 9.331 -26.525 1.00 94.00 92 GLU A O 1
ATOM 784 N N . LEU A 1 93 ? 4.443 8.473 -25.226 1.00 94.12 93 LEU A N 1
ATOM 785 C CA . LEU A 1 93 ? 3.501 8.187 -26.319 1.00 94.12 93 LEU A CA 1
ATOM 786 C C . LEU A 1 93 ? 3.027 9.453 -27.051 1.00 94.12 93 LEU A C 1
ATOM 788 O O . LEU A 1 93 ? 2.700 9.396 -28.234 1.00 94.12 93 LEU A O 1
ATOM 792 N N . SER A 1 94 ? 3.023 10.598 -26.369 1.00 93.62 94 SER A N 1
ATOM 793 C CA . SER A 1 94 ? 2.700 11.906 -26.956 1.00 93.62 94 SER A CA 1
ATOM 794 C C . SER A 1 94 ? 3.910 12.576 -27.627 1.00 93.62 94 SER A C 1
ATOM 796 O O . SER A 1 94 ? 3.811 13.720 -28.068 1.00 93.62 94 SER A O 1
ATOM 798 N N . GLY A 1 95 ? 5.062 11.897 -27.689 1.00 92.19 95 GLY A N 1
ATOM 799 C CA . GLY A 1 95 ? 6.297 12.410 -28.283 1.00 92.19 95 GLY A CA 1
ATOM 800 C C . GLY A 1 95 ? 7.115 13.326 -27.367 1.00 92.19 95 GLY A C 1
ATOM 801 O O . GLY A 1 95 ? 8.044 13.978 -27.841 1.00 92.19 95 GLY A O 1
ATOM 802 N N . ILE A 1 96 ? 6.798 13.390 -26.068 1.00 92.81 96 ILE A N 1
ATOM 803 C CA . ILE A 1 96 ? 7.526 14.197 -25.081 1.00 92.81 96 ILE A CA 1
ATOM 804 C C . ILE A 1 96 ? 8.444 13.271 -24.269 1.00 92.81 96 ILE A C 1
ATOM 806 O O . ILE A 1 96 ? 7.961 12.553 -23.391 1.00 92.81 96 ILE A O 1
ATOM 810 N N . PRO A 1 97 ? 9.769 13.273 -24.511 1.00 92.50 97 PRO A N 1
ATOM 811 C CA . PRO A 1 97 ? 10.670 12.403 -23.770 1.00 92.50 97 PRO A CA 1
ATOM 812 C C . PRO A 1 97 ? 10.773 12.830 -22.302 1.00 92.50 97 PRO A C 1
ATOM 814 O O . PRO A 1 97 ? 10.985 14.005 -21.983 1.00 92.50 97 PRO A O 1
ATOM 817 N N . VAL A 1 98 ? 10.673 11.857 -21.392 1.00 93.19 98 VAL A N 1
ATOM 818 C CA . VAL A 1 98 ? 10.847 12.070 -19.949 1.00 93.19 98 VAL A CA 1
ATOM 819 C C . VAL A 1 98 ? 12.340 12.196 -19.649 1.00 93.19 98 VAL A C 1
ATOM 821 O O . VAL A 1 98 ? 13.025 11.230 -19.323 1.00 93.19 98 VAL A O 1
ATOM 824 N N . SER A 1 99 ? 12.849 13.416 -19.804 1.00 91.81 99 SER A N 1
ATOM 825 C CA . SER A 1 99 ? 14.250 13.773 -19.583 1.00 91.81 99 SER A CA 1
ATOM 826 C C . SER A 1 99 ? 14.362 15.081 -18.791 1.00 91.81 99 SER A C 1
ATOM 828 O O . SER A 1 99 ? 13.527 15.981 -18.973 1.00 91.81 99 SER A O 1
ATOM 830 N N . PRO A 1 100 ? 15.409 15.241 -17.957 1.00 92.12 100 PRO A N 1
ATOM 831 C CA . PRO A 1 100 ? 15.681 16.495 -17.264 1.00 92.12 100 PRO A CA 1
ATOM 832 C C . PRO A 1 100 ? 16.024 17.670 -18.191 1.00 92.12 100 PRO A C 1
ATOM 834 O O . PRO A 1 100 ? 15.930 18.816 -17.765 1.00 92.12 100 PRO A O 1
ATOM 837 N N . SER A 1 101 ? 16.400 17.414 -19.448 1.00 91.44 101 SER A N 1
ATOM 838 C CA . SER A 1 101 ? 16.840 18.452 -20.394 1.00 91.44 101 SER A CA 1
ATOM 839 C C . SER A 1 101 ? 15.718 19.137 -21.183 1.00 91.44 101 SER A C 1
ATOM 841 O O . SER A 1 101 ? 15.980 20.128 -21.857 1.00 91.44 101 SER A O 1
ATOM 843 N N . VAL A 1 102 ? 14.489 18.615 -21.140 1.00 89.94 102 VAL A N 1
ATOM 844 C CA . VAL A 1 102 ? 13.396 19.047 -22.034 1.00 89.94 102 VAL A CA 1
ATOM 845 C C . VAL A 1 102 ? 12.555 20.155 -21.404 1.00 89.94 102 VAL A C 1
ATOM 847 O O . VAL A 1 102 ? 12.276 21.173 -22.029 1.00 89.94 102 VAL A O 1
ATOM 850 N N . SER A 1 103 ? 12.118 19.952 -20.163 1.00 93.69 103 SER A N 1
ATOM 851 C CA . SER A 1 103 ? 11.232 20.859 -19.437 1.00 93.69 103 SER A CA 1
ATOM 852 C C . SER A 1 103 ? 11.378 20.646 -17.935 1.00 93.69 103 SER A C 1
ATOM 854 O O . SER A 1 103 ? 11.729 19.558 -17.476 1.00 93.69 103 SER A O 1
ATOM 856 N N . PHE A 1 104 ? 11.028 21.665 -17.150 1.00 93.81 104 PHE A N 1
ATOM 857 C CA . PHE A 1 104 ? 10.914 21.535 -15.699 1.00 93.81 104 PHE A CA 1
ATOM 858 C C . PHE A 1 104 ? 9.977 20.382 -15.294 1.00 93.81 104 PHE A C 1
ATOM 860 O O . PHE A 1 104 ? 10.298 19.613 -14.392 1.00 93.81 104 PHE A O 1
ATOM 867 N N . TRP A 1 105 ? 8.843 20.217 -15.985 1.00 92.81 105 TRP A N 1
ATOM 868 C CA . TRP A 1 105 ? 7.858 19.181 -15.654 1.00 92.81 105 TRP A CA 1
ATOM 869 C C . TRP A 1 105 ? 8.368 17.765 -15.937 1.00 92.81 105 TRP A C 1
ATOM 871 O O . TRP A 1 105 ? 8.152 16.863 -15.128 1.00 92.81 105 TRP A O 1
ATOM 881 N N . THR A 1 106 ? 9.086 17.564 -17.046 1.00 93.69 106 THR A N 1
ATOM 882 C CA . THR A 1 106 ? 9.685 16.262 -17.383 1.00 93.69 106 THR A CA 1
ATOM 883 C C . THR A 1 106 ? 10.875 15.948 -16.482 1.00 93.69 106 THR A C 1
ATOM 885 O O . THR A 1 106 ? 11.054 14.794 -16.104 1.00 93.69 106 THR A O 1
ATOM 888 N N . ALA A 1 107 ? 11.639 16.965 -16.065 1.00 95.19 107 ALA A N 1
ATOM 889 C CA . ALA A 1 107 ? 12.687 16.825 -15.059 1.00 95.19 107 ALA A CA 1
ATOM 890 C C . ALA A 1 107 ? 12.118 16.401 -13.701 1.00 95.19 107 ALA A C 1
ATOM 892 O O . ALA A 1 107 ? 12.609 15.452 -13.090 1.00 95.19 107 ALA A O 1
ATOM 893 N N . LEU A 1 108 ? 11.051 17.066 -13.247 1.00 96.00 108 LEU A N 1
ATOM 894 C CA . LEU A 1 108 ? 10.371 16.728 -12.001 1.00 96.00 108 LEU A CA 1
ATOM 895 C C . LEU A 1 108 ? 9.848 15.289 -12.039 1.00 96.00 108 LEU A C 1
ATOM 897 O O . LEU A 1 108 ? 10.105 14.523 -11.113 1.00 96.00 108 LEU A O 1
ATOM 901 N N . LEU A 1 109 ? 9.169 14.904 -13.122 1.00 96.06 109 LEU A N 1
ATOM 902 C CA . LEU A 1 109 ? 8.667 13.546 -13.314 1.00 96.06 109 LEU A CA 1
ATOM 903 C C . LEU A 1 109 ? 9.798 12.510 -13.307 1.00 96.06 109 LEU A C 1
ATOM 905 O O . LEU A 1 109 ? 9.683 11.490 -12.628 1.00 96.06 109 LEU A O 1
ATOM 909 N N . TYR A 1 110 ? 10.903 12.791 -14.002 1.00 96.50 110 TYR A N 1
ATOM 910 C CA . TYR A 1 110 ? 12.086 11.934 -14.045 1.00 96.50 110 TYR A CA 1
ATOM 911 C C . TYR A 1 110 ? 12.651 11.690 -12.638 1.00 96.50 110 TYR A C 1
ATOM 913 O O . TYR A 1 110 ? 12.706 10.548 -12.182 1.00 96.50 110 TYR A O 1
ATOM 921 N N . TYR A 1 111 ? 12.993 12.749 -11.898 1.00 97.31 111 TYR A N 1
ATOM 922 C CA . TYR A 1 111 ? 13.587 12.604 -10.565 1.00 97.31 111 TYR A CA 1
ATOM 923 C C . TYR A 1 111 ? 12.614 12.030 -9.532 1.00 97.31 111 TYR A C 1
ATOM 925 O O . TYR A 1 111 ? 13.020 11.206 -8.711 1.00 97.31 111 TYR A O 1
ATOM 933 N N . LEU A 1 112 ? 11.330 12.406 -9.575 1.00 97.12 112 LEU A N 1
ATOM 934 C CA . LEU A 1 112 ? 10.327 11.825 -8.682 1.00 97.12 112 LEU A CA 1
ATOM 935 C C . LEU A 1 112 ? 10.149 10.330 -8.937 1.00 97.12 112 LEU A C 1
ATOM 937 O O . LEU A 1 112 ? 10.058 9.575 -7.971 1.00 97.12 112 LEU A O 1
ATOM 941 N N . THR A 1 113 ? 10.148 9.888 -10.197 1.00 97.12 113 THR A N 1
ATOM 942 C CA . THR A 1 113 ? 10.070 8.459 -10.538 1.00 97.12 113 THR A CA 1
ATOM 943 C C . THR A 1 113 ? 11.265 7.702 -9.956 1.00 97.12 113 THR A C 1
ATOM 945 O O . THR A 1 113 ? 11.088 6.657 -9.337 1.00 97.12 113 THR A O 1
ATOM 948 N N . ILE A 1 114 ? 12.476 8.255 -10.060 1.00 97.44 114 ILE A N 1
ATOM 949 C CA . ILE A 1 114 ? 13.678 7.634 -9.482 1.00 97.44 114 ILE A CA 1
ATOM 950 C C . ILE A 1 114 ? 13.563 7.526 -7.960 1.00 97.44 114 ILE A C 1
ATOM 952 O O . ILE A 1 114 ? 13.712 6.441 -7.399 1.00 97.44 114 ILE A O 1
ATOM 956 N N . ILE A 1 115 ? 13.273 8.642 -7.284 1.00 97.50 115 ILE A N 1
ATOM 957 C CA . ILE A 1 115 ? 13.230 8.694 -5.817 1.00 97.50 115 ILE A CA 1
ATOM 958 C C . ILE A 1 115 ? 12.143 7.761 -5.283 1.00 97.50 115 ILE A C 1
ATOM 960 O O . ILE A 1 115 ? 12.410 6.945 -4.405 1.00 97.50 115 ILE A O 1
ATOM 964 N N . THR A 1 116 ? 10.924 7.859 -5.815 1.00 97.94 116 THR A N 1
ATOM 965 C CA . THR A 1 116 ? 9.790 7.048 -5.346 1.00 97.94 116 THR A CA 1
ATOM 966 C C . THR A 1 116 ? 9.991 5.564 -5.631 1.00 97.94 116 THR A C 1
ATOM 968 O O . THR A 1 116 ? 9.708 4.755 -4.751 1.00 97.94 116 THR A O 1
ATOM 971 N N . GLY A 1 117 ? 10.548 5.202 -6.791 1.00 97.44 117 GLY A N 1
ATOM 972 C CA . GLY A 1 117 ? 10.847 3.816 -7.141 1.00 97.44 117 GLY A CA 1
ATOM 973 C C . GLY A 1 117 ? 11.930 3.218 -6.248 1.00 97.44 117 GLY A C 1
ATOM 974 O O . GLY A 1 117 ? 11.676 2.247 -5.538 1.00 97.44 117 GLY A O 1
ATOM 975 N N . VAL A 1 118 ? 13.124 3.822 -6.213 1.00 97.25 118 VAL A N 1
ATOM 976 C CA . VAL A 1 118 ? 14.270 3.290 -5.451 1.00 97.25 118 VAL A CA 1
ATOM 977 C C . VAL A 1 118 ? 13.960 3.228 -3.955 1.00 97.25 118 VAL A C 1
ATOM 979 O O . VAL A 1 118 ? 14.126 2.182 -3.324 1.00 97.25 118 VAL A O 1
ATOM 982 N N . VAL A 1 119 ? 13.472 4.331 -3.377 1.00 97.75 119 VAL A N 1
ATOM 983 C CA . VAL A 1 119 ? 13.149 4.390 -1.944 1.00 97.75 119 VAL A CA 1
ATOM 984 C C . VAL A 1 119 ? 11.940 3.508 -1.626 1.00 97.75 119 VAL A C 1
ATOM 986 O O . VAL A 1 119 ? 11.938 2.823 -0.602 1.00 97.75 119 VAL A O 1
ATOM 989 N N . GLY A 1 120 ? 10.938 3.471 -2.509 1.00 97.94 120 GLY A N 1
ATOM 990 C CA . GLY A 1 120 ? 9.752 2.630 -2.364 1.00 97.94 120 GLY A CA 1
ATOM 991 C C . GLY A 1 120 ? 10.102 1.147 -2.296 1.00 97.94 120 GLY A C 1
ATOM 992 O O . GLY A 1 120 ? 9.758 0.493 -1.310 1.00 97.94 120 GLY A O 1
ATOM 993 N N . PHE A 1 121 ? 10.852 0.629 -3.275 1.00 97.56 121 PHE A N 1
ATOM 994 C CA . PHE A 1 121 ? 11.298 -0.769 -3.287 1.00 97.56 121 PHE A CA 1
ATOM 995 C C . PHE A 1 121 ? 12.170 -1.102 -2.074 1.00 97.56 121 PHE A C 1
ATOM 997 O O . PHE A 1 121 ? 11.952 -2.134 -1.433 1.00 97.56 121 PHE A O 1
ATOM 1004 N N . ALA A 1 122 ? 13.118 -0.230 -1.719 1.00 97.50 122 ALA A N 1
ATOM 1005 C CA . ALA A 1 122 ? 14.015 -0.457 -0.590 1.00 97.50 122 ALA A CA 1
ATOM 1006 C C . ALA A 1 122 ? 13.252 -0.549 0.742 1.00 97.50 122 ALA A C 1
ATOM 1008 O O . ALA A 1 122 ? 13.355 -1.549 1.457 1.00 97.50 122 ALA A O 1
ATOM 1009 N N . ILE A 1 123 ? 12.448 0.468 1.070 1.00 98.00 123 ILE A N 1
ATOM 1010 C CA . ILE A 1 123 ? 11.744 0.525 2.356 1.00 98.00 123 ILE A CA 1
ATOM 1011 C C . ILE A 1 123 ? 10.619 -0.521 2.412 1.00 98.00 123 ILE A C 1
ATOM 1013 O O . ILE A 1 123 ? 10.436 -1.139 3.463 1.00 98.00 123 ILE A O 1
ATOM 1017 N N . ALA A 1 124 ? 9.902 -0.783 1.310 1.00 98.06 124 ALA A N 1
ATOM 1018 C CA . ALA A 1 124 ? 8.882 -1.834 1.274 1.00 98.06 124 ALA A CA 1
ATOM 1019 C C . ALA A 1 124 ? 9.498 -3.211 1.556 1.00 98.06 124 ALA A C 1
ATOM 1021 O O . ALA A 1 124 ? 8.998 -3.942 2.411 1.00 98.06 124 ALA A O 1
ATOM 1022 N N . THR A 1 125 ? 10.616 -3.538 0.900 1.00 98.12 125 THR A N 1
ATOM 1023 C CA . THR A 1 125 ? 11.297 -4.833 1.055 1.00 98.12 125 THR A CA 1
ATOM 1024 C C . THR A 1 125 ? 11.820 -5.017 2.475 1.00 98.12 125 THR A C 1
ATOM 1026 O O . THR A 1 125 ? 11.540 -6.036 3.109 1.00 98.12 125 THR A O 1
ATOM 1029 N N . VAL A 1 126 ? 12.505 -4.006 3.022 1.00 97.94 126 VAL A N 1
ATOM 1030 C CA . VAL A 1 126 ? 12.960 -4.019 4.421 1.00 97.94 126 VAL A CA 1
ATOM 1031 C C . VAL A 1 126 ? 11.772 -4.178 5.371 1.00 97.94 126 VAL A C 1
ATOM 1033 O O . VAL A 1 126 ? 11.820 -5.006 6.280 1.00 97.94 126 VAL A O 1
ATOM 1036 N N . GLY A 1 127 ? 10.677 -3.452 5.142 1.00 97.56 127 GLY A N 1
ATOM 1037 C CA . GLY A 1 127 ? 9.456 -3.554 5.937 1.00 97.56 127 GLY A CA 1
ATOM 1038 C C . GLY A 1 127 ? 8.862 -4.966 5.946 1.00 97.56 127 GLY A C 1
ATOM 1039 O O . GLY A 1 127 ? 8.579 -5.499 7.021 1.00 97.56 127 GLY A O 1
ATOM 1040 N N . VAL A 1 128 ? 8.724 -5.607 4.777 1.00 97.69 128 VAL A N 1
ATOM 1041 C CA . VAL A 1 128 ? 8.229 -6.994 4.672 1.00 97.69 128 VAL A CA 1
ATOM 1042 C C . VAL A 1 128 ? 9.146 -7.965 5.412 1.00 97.69 128 VAL A C 1
ATOM 1044 O O . VAL A 1 128 ? 8.654 -8.782 6.192 1.00 97.69 128 VAL A O 1
ATOM 1047 N N . ILE A 1 129 ? 10.467 -7.851 5.234 1.00 97.94 129 ILE A N 1
ATOM 1048 C CA . ILE A 1 129 ? 11.446 -8.704 5.921 1.00 97.94 129 ILE A CA 1
ATOM 1049 C C . ILE A 1 129 ? 11.332 -8.533 7.439 1.00 97.94 129 ILE A C 1
ATOM 1051 O O . ILE A 1 129 ? 11.229 -9.520 8.164 1.00 97.94 129 ILE A O 1
ATOM 1055 N N . LEU A 1 130 ? 11.277 -7.296 7.942 1.00 96.81 130 LEU A N 1
ATOM 1056 C CA . LEU A 1 130 ? 11.155 -7.019 9.376 1.00 96.81 130 LEU A CA 1
ATOM 1057 C C . LEU A 1 130 ? 9.848 -7.557 9.974 1.00 96.81 130 LEU A C 1
ATOM 1059 O O . LEU A 1 130 ? 9.840 -8.036 11.115 1.00 96.81 130 LEU A O 1
ATOM 1063 N N . LEU A 1 131 ? 8.743 -7.478 9.227 1.00 95.81 131 LEU A N 1
ATOM 1064 C CA . LEU A 1 131 ? 7.457 -8.049 9.627 1.00 95.81 131 LEU A CA 1
ATOM 1065 C C . LEU A 1 131 ? 7.510 -9.579 9.650 1.00 95.81 131 LEU A C 1
ATOM 1067 O O . LEU A 1 131 ? 7.053 -10.182 10.624 1.00 95.81 131 LEU A O 1
ATOM 1071 N N . LEU A 1 132 ? 8.111 -10.197 8.631 1.00 96.50 132 LEU A N 1
ATOM 1072 C CA . LEU A 1 132 ? 8.276 -11.646 8.547 1.00 96.50 132 LEU A CA 1
ATOM 1073 C C . LEU A 1 132 ? 9.167 -12.165 9.679 1.00 96.50 132 LEU A C 1
ATOM 1075 O O . LEU A 1 132 ? 8.755 -13.055 10.419 1.00 96.50 132 LEU A O 1
ATOM 1079 N N . MET A 1 133 ? 10.334 -11.551 9.889 1.00 95.81 133 MET A N 1
ATOM 1080 C CA . MET A 1 133 ? 11.238 -11.880 10.992 1.00 95.81 133 MET A CA 1
ATOM 1081 C C . MET A 1 133 ? 10.520 -11.792 12.336 1.00 95.81 133 MET A C 1
ATOM 1083 O O . MET A 1 133 ? 10.573 -12.726 13.132 1.00 95.81 133 MET A O 1
ATOM 1087 N N . ARG A 1 134 ? 9.789 -10.700 12.594 1.00 93.62 134 ARG A N 1
ATOM 1088 C CA . ARG A 1 134 ? 9.050 -10.568 13.855 1.00 93.62 134 ARG A CA 1
ATOM 1089 C C . ARG A 1 134 ? 8.033 -11.691 14.027 1.00 93.62 134 ARG A C 1
ATOM 1091 O O . ARG A 1 134 ? 7.897 -12.224 15.115 1.00 93.62 134 ARG A O 1
ATOM 1098 N N . ARG A 1 135 ? 7.347 -12.072 12.958 1.00 94.81 135 ARG A N 1
ATOM 1099 C CA . ARG A 1 135 ? 6.327 -13.120 12.969 1.00 94.81 135 ARG A CA 1
ATOM 1100 C C . ARG A 1 135 ? 6.900 -14.532 13.155 1.00 94.81 135 ARG A C 1
ATOM 1102 O O . ARG A 1 135 ? 6.198 -15.415 13.640 1.00 94.81 135 ARG A O 1
ATOM 1109 N N . VAL A 1 136 ? 8.162 -14.752 12.793 1.00 95.56 136 VAL A N 1
ATOM 1110 C CA . VAL A 1 136 ? 8.874 -16.022 13.008 1.00 95.56 136 VAL A CA 1
ATOM 1111 C C . VAL A 1 136 ? 9.487 -16.103 14.411 1.00 95.56 136 VAL A C 1
ATOM 1113 O O . VAL A 1 136 ? 9.408 -17.157 15.044 1.00 95.56 136 VAL A O 1
ATOM 1116 N N . PHE A 1 137 ? 10.081 -15.009 14.897 1.00 95.19 137 PHE A N 1
ATOM 1117 C CA . PHE A 1 137 ? 10.909 -15.013 16.109 1.00 95.19 137 PHE A CA 1
ATOM 1118 C C . PHE A 1 137 ? 10.197 -14.538 17.382 1.00 95.19 137 PHE A C 1
ATOM 1120 O O . PHE A 1 137 ? 10.629 -14.892 18.474 1.00 95.19 137 PHE A O 1
ATOM 1127 N N . ASP A 1 138 ? 9.120 -13.754 17.286 1.00 94.50 138 ASP A N 1
ATOM 1128 C CA . ASP A 1 138 ? 8.364 -13.299 18.458 1.00 94.50 138 ASP A CA 1
ATOM 1129 C C . ASP A 1 138 ? 7.435 -14.431 18.953 1.00 94.50 138 ASP A C 1
ATOM 1131 O O . ASP A 1 138 ? 6.490 -14.802 18.244 1.00 94.50 138 ASP A O 1
ATOM 1135 N N . PRO A 1 139 ? 7.668 -15.000 20.154 1.00 93.50 139 PRO A N 1
ATOM 1136 C CA . PRO A 1 139 ? 6.933 -16.167 20.637 1.00 93.50 139 PRO A CA 1
ATOM 1137 C C . PRO A 1 139 ? 5.462 -15.862 20.934 1.00 93.50 139 PRO A C 1
ATOM 1139 O O . PRO A 1 139 ? 4.644 -16.783 20.960 1.00 93.50 139 PRO A O 1
ATOM 1142 N N . VAL A 1 140 ? 5.112 -14.592 21.161 1.00 92.44 140 VAL A N 1
ATOM 1143 C CA . VAL A 1 140 ? 3.723 -14.171 21.354 1.00 92.44 140 VAL A CA 1
ATOM 1144 C C . VAL A 1 140 ? 3.045 -14.081 19.995 1.00 92.44 140 VAL A C 1
ATOM 1146 O O . VAL A 1 140 ? 2.019 -14.722 19.784 1.00 92.44 140 VAL A O 1
ATOM 1149 N N . LEU A 1 141 ? 3.640 -13.354 19.045 1.00 91.19 141 LEU A N 1
ATOM 1150 C CA . LEU A 1 141 ? 3.036 -13.148 17.725 1.00 91.19 141 LEU A CA 1
ATOM 1151 C C . LEU A 1 141 ? 2.904 -14.453 16.931 1.00 91.19 141 LEU A C 1
ATOM 1153 O O . LEU A 1 141 ? 1.905 -14.653 16.238 1.00 91.19 141 LEU A O 1
ATOM 1157 N N . LYS A 1 142 ? 3.877 -15.360 17.063 1.00 92.94 142 LYS A N 1
ATOM 1158 C CA . LYS A 1 142 ? 3.871 -16.667 16.398 1.00 92.94 142 LYS A CA 1
ATOM 1159 C C . LYS A 1 142 ? 2.629 -17.496 16.746 1.00 92.94 142 LYS A C 1
ATOM 1161 O O . LYS A 1 142 ? 2.078 -18.141 15.863 1.00 92.94 142 LYS A O 1
ATOM 1166 N N . LYS A 1 143 ? 2.139 -17.427 17.992 1.00 94.31 143 LYS A N 1
ATOM 1167 C CA . LYS A 1 143 ? 0.932 -18.153 18.443 1.00 94.31 143 LYS A CA 1
ATOM 1168 C C . LYS A 1 143 ? -0.354 -17.666 17.774 1.00 94.31 143 LYS A C 1
ATOM 1170 O O . LYS A 1 143 ? -1.284 -18.444 17.614 1.00 94.31 143 LYS A O 1
ATOM 1175 N N . TYR A 1 144 ? -0.401 -16.392 17.386 1.00 91.56 144 TYR A N 1
ATOM 1176 C CA . TYR A 1 144 ? -1.573 -15.762 16.767 1.00 91.56 144 TYR A CA 1
ATOM 1177 C C . TYR A 1 144 ? -1.458 -15.635 15.243 1.00 91.56 144 TYR A C 1
ATOM 1179 O O . TYR A 1 144 ? -2.313 -15.031 14.599 1.00 91.56 144 TYR A O 1
ATOM 1187 N N . THR A 1 145 ? -0.389 -16.167 14.654 1.00 94.12 145 THR A N 1
ATOM 1188 C CA . THR A 1 145 ? -0.143 -16.081 13.218 1.00 94.12 145 THR A CA 1
ATOM 1189 C C . THR A 1 145 ? -0.664 -17.332 12.527 1.00 94.12 145 THR A C 1
ATOM 1191 O O . THR A 1 145 ? -0.248 -18.437 12.864 1.00 94.12 145 THR A O 1
ATOM 1194 N N . THR A 1 146 ? -1.535 -17.172 11.528 1.00 95.19 146 THR A N 1
ATOM 1195 C CA . THR A 1 146 ? -2.014 -18.303 10.720 1.00 95.19 146 THR A CA 1
ATOM 1196 C C . THR A 1 146 ? -1.098 -18.527 9.505 1.00 95.19 146 THR A C 1
ATOM 1198 O O . THR A 1 146 ? -0.322 -17.642 9.138 1.00 95.19 146 THR A O 1
ATOM 1201 N N . PRO A 1 147 ? -1.145 -19.694 8.839 1.00 95.38 14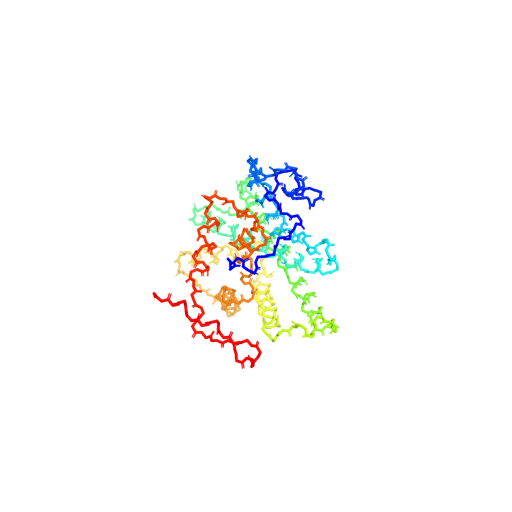7 PRO A N 1
ATOM 1202 C CA . PRO A 1 147 ? -0.332 -19.946 7.644 1.00 95.38 147 PRO A CA 1
ATOM 1203 C C . PRO A 1 147 ? -0.530 -18.900 6.536 1.00 95.38 147 PRO A C 1
ATOM 1205 O O . PRO A 1 147 ? 0.425 -18.526 5.855 1.00 95.38 147 PRO A O 1
ATOM 1208 N N . GLN A 1 148 ? -1.749 -18.363 6.412 1.00 95.38 148 GLN A N 1
ATOM 1209 C CA . GLN A 1 148 ? -2.077 -17.316 5.447 1.00 95.38 148 GLN A CA 1
ATOM 1210 C C . GLN A 1 148 ? -1.215 -16.060 5.644 1.00 95.38 148 GLN A C 1
ATOM 1212 O O . GLN A 1 148 ? -0.768 -15.448 4.682 1.00 95.38 148 GLN A O 1
ATOM 1217 N N . GLU A 1 149 ? -0.923 -15.674 6.884 1.00 94.62 149 GLU A N 1
ATOM 1218 C CA . GLU A 1 149 ? -0.086 -14.519 7.194 1.00 94.62 149 GLU A CA 1
ATOM 1219 C C . GLU A 1 149 ? 1.364 -14.663 6.726 1.00 94.62 149 GLU A C 1
ATOM 1221 O O . GLU A 1 149 ? 1.985 -13.651 6.392 1.00 94.62 149 GLU A O 1
ATOM 1226 N N . TYR A 1 150 ? 1.910 -15.881 6.740 1.00 96.06 150 TYR A N 1
ATOM 1227 C CA . TYR A 1 150 ? 3.242 -16.156 6.202 1.00 96.06 150 TYR A CA 1
ATOM 1228 C C . TYR A 1 150 ? 3.214 -16.124 4.680 1.00 96.06 150 TYR A C 1
ATOM 1230 O O . TYR A 1 150 ? 4.040 -15.441 4.081 1.00 96.06 150 TYR A O 1
ATOM 1238 N N . PHE A 1 151 ? 2.224 -16.783 4.070 1.00 97.25 151 PHE A N 1
ATOM 1239 C CA . PHE A 1 151 ? 2.035 -16.760 2.621 1.00 97.25 151 PHE A CA 1
ATOM 1240 C C . PHE A 1 151 ? 1.911 -15.328 2.085 1.00 97.25 151 PHE A C 1
ATOM 1242 O O . PHE A 1 151 ? 2.629 -14.964 1.162 1.00 97.25 151 PHE A O 1
ATOM 1249 N N . ASN A 1 152 ? 1.090 -14.484 2.719 1.00 96.44 152 ASN A N 1
ATOM 1250 C CA . ASN A 1 152 ? 0.919 -13.083 2.328 1.00 96.44 152 ASN A CA 1
ATOM 1251 C C . ASN A 1 152 ? 2.258 -12.323 2.301 1.00 96.44 152 ASN A C 1
ATOM 1253 O O . ASN A 1 152 ? 2.548 -11.619 1.340 1.00 96.44 152 ASN A O 1
ATOM 1257 N N . LEU A 1 153 ? 3.080 -12.463 3.350 1.00 96.31 153 LEU A N 1
ATOM 1258 C CA . LEU A 1 153 ? 4.371 -11.771 3.430 1.00 96.31 153 LEU A CA 1
ATOM 1259 C C . LEU A 1 153 ? 5.395 -12.339 2.441 1.00 96.31 153 LEU A C 1
ATOM 1261 O O . LEU A 1 153 ? 6.168 -11.573 1.877 1.00 96.31 153 LEU A O 1
ATOM 1265 N N . LEU A 1 154 ? 5.395 -13.653 2.213 1.00 97.94 154 LEU A N 1
ATOM 1266 C CA . LEU A 1 154 ? 6.281 -14.295 1.242 1.00 97.94 154 LEU A CA 1
ATOM 1267 C C . LEU A 1 154 ? 5.921 -13.919 -0.197 1.00 97.94 154 LEU A C 1
ATOM 1269 O O . LEU A 1 154 ? 6.820 -13.643 -0.984 1.00 97.94 154 LEU A O 1
ATOM 1273 N N . LEU A 1 155 ? 4.629 -13.846 -0.526 1.00 97.81 155 LEU A N 1
ATOM 1274 C CA . LEU A 1 155 ? 4.155 -13.402 -1.836 1.00 97.81 155 LEU A CA 1
ATOM 1275 C C . LEU A 1 155 ? 4.561 -11.947 -2.108 1.00 97.81 155 LEU A C 1
ATOM 1277 O O . LEU A 1 155 ? 5.131 -11.655 -3.156 1.00 97.81 155 LEU A O 1
ATOM 1281 N N . LEU A 1 156 ? 4.349 -11.052 -1.134 1.00 97.38 156 LEU A N 1
ATOM 1282 C CA . LEU A 1 156 ? 4.796 -9.658 -1.224 1.00 97.38 156 LEU A CA 1
ATOM 1283 C C . LEU A 1 156 ? 6.317 -9.553 -1.376 1.00 97.38 156 LEU A C 1
ATOM 1285 O O . LEU A 1 156 ? 6.796 -8.774 -2.196 1.00 97.38 156 LEU A O 1
ATOM 1289 N N . LEU A 1 157 ? 7.077 -10.343 -0.611 1.00 98.12 157 LEU A N 1
ATOM 1290 C CA . LEU A 1 157 ? 8.533 -10.369 -0.716 1.00 98.12 157 LEU A CA 1
ATOM 1291 C C . LEU A 1 157 ? 8.977 -10.843 -2.104 1.00 98.12 157 LEU A C 1
ATOM 1293 O O . LEU A 1 157 ? 9.828 -10.203 -2.704 1.00 98.12 157 LEU A O 1
ATOM 1297 N N . ALA A 1 158 ? 8.370 -11.903 -2.641 1.00 98.25 158 ALA A N 1
ATOM 1298 C CA . ALA A 1 158 ? 8.677 -12.416 -3.973 1.00 98.25 158 ALA A CA 1
ATOM 1299 C C . ALA A 1 158 ? 8.373 -11.386 -5.075 1.00 98.25 158 ALA A C 1
ATOM 1301 O O . ALA A 1 158 ? 9.206 -11.162 -5.955 1.00 98.25 158 ALA A O 1
ATOM 1302 N N . ALA A 1 159 ? 7.222 -10.709 -5.010 1.00 98.00 159 ALA A N 1
ATOM 1303 C CA . ALA A 1 159 ? 6.867 -9.652 -5.957 1.00 98.00 159 ALA A CA 1
ATOM 1304 C C . ALA A 1 159 ? 7.849 -8.465 -5.892 1.00 98.00 159 ALA A C 1
ATOM 1306 O O . ALA A 1 159 ? 8.293 -7.970 -6.927 1.00 98.00 159 ALA A O 1
ATOM 1307 N N . LEU A 1 160 ? 8.250 -8.046 -4.686 1.00 98.12 160 LEU A N 1
ATOM 1308 C CA . LEU A 1 160 ? 9.235 -6.977 -4.493 1.00 98.12 160 LEU A CA 1
ATOM 1309 C C . LEU A 1 160 ? 10.635 -7.385 -4.966 1.00 98.12 160 LEU A C 1
ATOM 1311 O O . LEU A 1 160 ? 11.287 -6.614 -5.662 1.00 98.12 160 LEU A O 1
ATOM 1315 N N . SER A 1 161 ? 11.096 -8.591 -4.629 1.00 97.94 161 SER A N 1
ATOM 1316 C CA . SER A 1 161 ? 12.416 -9.091 -5.027 1.00 97.94 161 SER A CA 1
ATOM 1317 C C . SER A 1 161 ? 12.537 -9.267 -6.538 1.00 97.94 161 SER A C 1
ATOM 1319 O O . SER A 1 161 ? 13.554 -8.885 -7.109 1.00 97.94 161 SER A O 1
ATOM 1321 N N . THR A 1 162 ? 11.502 -9.793 -7.198 1.00 97.88 162 THR A N 1
ATOM 1322 C CA . THR A 1 162 ? 11.484 -9.885 -8.667 1.00 97.88 162 THR A CA 1
ATOM 1323 C C . THR A 1 162 ? 11.376 -8.513 -9.323 1.00 97.88 162 THR A C 1
ATOM 1325 O O . THR A 1 162 ? 12.060 -8.276 -10.310 1.00 97.88 162 THR A O 1
ATOM 1328 N N . GLY A 1 163 ? 10.626 -7.572 -8.738 1.00 97.25 163 GLY A N 1
ATOM 1329 C CA . GLY A 1 163 ? 10.601 -6.185 -9.208 1.00 97.25 163 GLY A CA 1
ATOM 1330 C C . GLY A 1 163 ? 11.977 -5.530 -9.126 1.00 97.25 163 GLY A C 1
ATOM 1331 O O . GLY A 1 163 ? 12.446 -4.957 -10.102 1.00 97.25 163 GLY A O 1
ATOM 1332 N N . ILE A 1 164 ? 12.682 -5.688 -8.002 1.00 97.44 164 ILE A N 1
ATOM 1333 C CA . ILE A 1 164 ? 14.070 -5.223 -7.871 1.00 97.44 164 ILE A CA 1
ATOM 1334 C C . ILE A 1 164 ? 14.954 -5.869 -8.944 1.00 97.44 164 ILE A C 1
ATOM 1336 O O . ILE A 1 164 ? 15.719 -5.162 -9.588 1.00 97.44 164 ILE A O 1
ATOM 1340 N N . ALA A 1 165 ? 14.838 -7.180 -9.175 1.00 96.88 165 ALA A N 1
ATOM 1341 C CA . ALA A 1 165 ? 15.640 -7.874 -10.182 1.00 96.88 165 ALA A CA 1
ATOM 1342 C C . ALA A 1 165 ? 15.395 -7.357 -11.613 1.00 96.88 165 ALA A C 1
ATOM 1344 O O . ALA A 1 165 ? 16.351 -7.229 -12.374 1.00 96.88 165 ALA A O 1
ATOM 1345 N N . VAL A 1 166 ? 14.146 -7.029 -11.963 1.00 96.81 166 VAL A N 1
ATOM 1346 C CA . VAL A 1 166 ? 13.788 -6.455 -13.272 1.00 96.81 166 VAL A CA 1
ATOM 1347 C C . VAL A 1 166 ? 14.303 -5.022 -13.417 1.00 96.81 166 VAL A C 1
ATOM 1349 O O . VAL A 1 166 ? 14.807 -4.658 -14.475 1.00 96.81 166 VAL A O 1
ATOM 1352 N N . TRP A 1 167 ? 14.195 -4.199 -12.369 1.00 96.12 167 TRP A N 1
ATOM 1353 C CA . TRP A 1 167 ? 14.444 -2.758 -12.480 1.00 96.12 167 TRP A CA 1
ATOM 1354 C C . TRP A 1 167 ? 15.855 -2.309 -12.094 1.00 96.12 167 TRP A C 1
ATOM 1356 O O . TRP A 1 167 ? 16.258 -1.210 -12.463 1.00 96.12 167 TRP A O 1
ATOM 1366 N N . ILE A 1 168 ? 16.639 -3.132 -11.392 1.00 95.12 168 ILE A N 1
ATOM 1367 C CA . ILE A 1 168 ? 18.006 -2.770 -10.987 1.00 95.12 168 ILE A CA 1
ATOM 1368 C C . ILE A 1 168 ? 18.945 -2.390 -12.151 1.00 95.12 168 ILE A C 1
ATOM 1370 O O . ILE A 1 168 ? 19.778 -1.508 -11.931 1.00 95.12 168 ILE A O 1
ATOM 1374 N N . PRO A 1 169 ? 18.837 -2.957 -13.375 1.00 95.06 169 PRO A N 1
ATOM 1375 C CA . PRO A 1 169 ? 19.701 -2.552 -14.484 1.00 95.06 169 PRO A CA 1
ATOM 1376 C C . PRO A 1 169 ? 19.410 -1.132 -14.992 1.00 95.06 169 PRO A C 1
ATOM 1378 O O . PRO A 1 169 ? 20.283 -0.519 -15.601 1.00 95.06 169 PRO A O 1
ATOM 1381 N N . ASP A 1 170 ? 18.210 -0.599 -14.735 1.00 94.81 170 ASP A N 1
ATOM 1382 C CA . ASP A 1 170 ? 17.785 0.736 -15.156 1.00 94.81 170 ASP A CA 1
ATOM 1383 C C . ASP A 1 170 ? 17.119 1.508 -14.008 1.00 94.81 170 ASP A C 1
ATOM 1385 O O . ASP A 1 170 ? 15.895 1.564 -13.860 1.00 94.81 170 ASP A O 1
ATOM 1389 N N . LEU A 1 171 ? 17.949 2.196 -13.225 1.00 93.06 171 LEU A N 1
ATOM 1390 C CA . LEU A 1 171 ? 17.484 3.045 -12.127 1.00 93.06 171 LEU A CA 1
ATOM 1391 C C . LEU A 1 171 ? 16.818 4.346 -12.594 1.00 93.06 171 LEU A C 1
ATOM 1393 O O . LEU A 1 171 ? 16.242 5.049 -11.767 1.00 93.06 171 LEU A O 1
ATOM 1397 N N . SER A 1 172 ? 16.879 4.678 -13.891 1.00 93.62 172 SER A N 1
ATOM 1398 C CA . SER A 1 172 ? 16.097 5.783 -14.462 1.00 93.62 172 SER A CA 1
ATOM 1399 C C . SER A 1 172 ? 14.637 5.391 -14.713 1.00 93.62 172 SER A C 1
ATOM 1401 O O . SER A 1 172 ? 13.790 6.259 -14.961 1.00 93.62 172 SER A O 1
ATOM 1403 N N . PHE A 1 173 ? 14.339 4.088 -14.637 1.00 96.31 173 PHE A N 1
ATOM 1404 C CA . PHE A 1 173 ? 13.038 3.486 -14.905 1.00 96.31 173 PHE A CA 1
ATOM 1405 C C . PHE A 1 173 ? 12.477 3.833 -16.296 1.00 96.31 173 PHE A C 1
ATOM 1407 O O . PHE A 1 173 ? 11.260 3.892 -16.480 1.00 96.31 173 PHE A O 1
ATOM 1414 N N . ALA A 1 174 ? 13.345 4.075 -17.279 1.00 95.44 174 ALA A N 1
ATOM 1415 C CA . ALA A 1 174 ? 12.962 4.236 -18.678 1.00 95.44 174 ALA A CA 1
ATOM 1416 C C . ALA A 1 174 ? 12.362 2.940 -19.236 1.00 95.44 174 ALA A C 1
ATOM 1418 O O . ALA A 1 174 ? 11.279 2.974 -19.814 1.00 95.44 174 ALA A O 1
ATOM 1419 N N . ALA A 1 175 ? 12.983 1.790 -18.962 1.00 94.88 175 ALA A N 1
ATOM 1420 C CA . ALA A 1 175 ? 12.447 0.479 -19.322 1.00 94.88 175 ALA A CA 1
ATOM 1421 C C . ALA A 1 175 ? 11.076 0.223 -18.670 1.00 94.88 175 ALA A C 1
ATOM 1423 O O . ALA A 1 175 ? 10.185 -0.349 -19.293 1.00 94.88 175 ALA A O 1
ATOM 1424 N N . ALA A 1 176 ? 10.869 0.699 -17.437 1.00 96.12 176 ALA A N 1
ATOM 1425 C CA . ALA A 1 176 ? 9.581 0.584 -16.753 1.00 96.12 176 ALA A CA 1
ATOM 1426 C C . ALA A 1 176 ? 8.496 1.458 -17.401 1.00 96.12 176 ALA A C 1
ATOM 1428 O O . ALA A 1 176 ? 7.368 1.000 -17.574 1.00 96.12 176 ALA A O 1
ATOM 1429 N N . ARG A 1 177 ? 8.822 2.696 -17.804 1.00 96.12 177 ARG A N 1
ATOM 1430 C CA . ARG A 1 177 ? 7.896 3.559 -18.562 1.00 96.12 177 ARG A CA 1
ATOM 1431 C C . ARG A 1 177 ? 7.560 2.957 -19.921 1.00 96.12 177 ARG A C 1
ATOM 1433 O O . ARG A 1 177 ? 6.386 2.892 -20.277 1.00 96.12 177 ARG A O 1
ATOM 1440 N N . GLN A 1 178 ? 8.564 2.436 -20.623 1.00 95.25 178 GLN A N 1
ATOM 1441 C CA . GLN A 1 178 ? 8.372 1.748 -21.894 1.00 95.25 178 GLN A CA 1
ATOM 1442 C C . GLN A 1 178 ? 7.473 0.517 -21.738 1.00 95.25 178 GLN A C 1
ATOM 1444 O O . GLN A 1 178 ? 6.574 0.319 -22.551 1.00 95.25 178 GLN A O 1
ATOM 1449 N N . LEU A 1 179 ? 7.657 -0.282 -20.681 1.00 96.12 179 LEU A N 1
ATOM 1450 C CA . LEU A 1 179 ? 6.768 -1.403 -20.380 1.00 96.12 179 LEU A CA 1
ATOM 1451 C C . LEU A 1 179 ? 5.324 -0.931 -20.179 1.00 96.12 179 LEU A C 1
ATOM 1453 O O . LEU A 1 179 ? 4.407 -1.517 -20.746 1.00 96.12 179 LEU A O 1
ATOM 1457 N N . VAL A 1 180 ? 5.103 0.129 -19.398 1.00 96.56 180 VAL A N 1
ATOM 1458 C CA . VAL A 1 180 ? 3.753 0.673 -19.190 1.00 96.56 180 VAL A CA 1
ATOM 1459 C C . VAL A 1 180 ? 3.152 1.163 -20.508 1.00 96.56 180 VAL A C 1
ATOM 1461 O O . VAL A 1 180 ? 1.992 0.867 -20.783 1.00 96.56 180 VAL A O 1
ATOM 1464 N N . ALA A 1 181 ? 3.935 1.829 -21.361 1.00 96.31 181 ALA A N 1
ATOM 1465 C CA . ALA A 1 181 ? 3.493 2.214 -22.699 1.00 96.31 181 ALA A CA 1
ATOM 1466 C C . ALA A 1 181 ? 3.080 0.987 -23.532 1.00 96.31 181 ALA A C 1
ATOM 1468 O O . ALA A 1 181 ? 1.993 0.983 -24.101 1.00 96.31 181 ALA A O 1
ATOM 1469 N N . GLN A 1 182 ? 3.884 -0.081 -23.525 1.00 95.38 182 GLN A N 1
ATOM 1470 C CA . GLN A 1 182 ? 3.577 -1.336 -24.219 1.00 95.38 182 GLN A CA 1
ATOM 1471 C C . GLN A 1 182 ? 2.334 -2.046 -23.669 1.00 95.38 182 GLN A C 1
ATOM 1473 O O . GLN A 1 182 ? 1.594 -2.656 -24.439 1.00 95.38 182 GLN A O 1
ATOM 1478 N N . ILE A 1 183 ? 2.087 -1.982 -22.356 1.00 94.81 183 ILE A N 1
ATOM 1479 C CA . ILE A 1 183 ? 0.857 -2.502 -21.743 1.00 94.81 183 ILE A CA 1
ATOM 1480 C C . ILE A 1 183 ? -0.350 -1.713 -22.261 1.00 94.81 183 ILE A C 1
ATOM 1482 O O . ILE A 1 183 ? -1.344 -2.315 -22.656 1.00 94.81 183 ILE A O 1
ATOM 1486 N N . LEU A 1 184 ? -0.258 -0.379 -22.311 1.00 94.81 184 LEU A N 1
ATOM 1487 C CA . LEU A 1 184 ? -1.332 0.485 -22.814 1.00 94.81 184 LEU A CA 1
ATOM 1488 C C . LEU A 1 184 ? -1.615 0.266 -24.309 1.00 94.81 184 LEU A C 1
ATOM 1490 O O . LEU A 1 184 ? -2.766 0.360 -24.729 1.00 94.81 184 LEU A O 1
ATOM 1494 N N . THR A 1 185 ? -0.590 -0.050 -25.104 1.00 94.94 185 THR A N 1
ATOM 1495 C CA . THR A 1 185 ? -0.712 -0.333 -26.545 1.00 94.94 185 THR A CA 1
ATOM 1496 C C . THR A 1 185 ? -0.893 -1.815 -26.874 1.00 94.94 185 THR A C 1
ATOM 1498 O O . THR A 1 185 ? -0.938 -2.167 -28.051 1.00 94.94 185 THR A O 1
ATOM 1501 N N . LEU A 1 186 ? -1.002 -2.688 -25.865 1.00 93.75 186 LEU A N 1
ATOM 1502 C CA . LEU A 1 186 ? -1.143 -4.143 -26.015 1.00 93.75 186 LEU A CA 1
ATOM 1503 C C . LEU A 1 186 ? -0.037 -4.787 -26.877 1.00 93.75 186 LEU A C 1
ATOM 1505 O O . LEU A 1 186 ? -0.287 -5.711 -27.648 1.00 93.75 186 LEU A O 1
ATOM 1509 N N . SER A 1 187 ? 1.199 -4.307 -26.740 1.00 94.44 187 SER A N 1
ATOM 1510 C CA . SER A 1 187 ? 2.354 -4.712 -27.555 1.00 94.44 187 SER A CA 1
ATOM 1511 C C . SER A 1 187 ? 3.554 -5.153 -26.707 1.00 94.44 187 SER A C 1
ATOM 1513 O O . SER A 1 187 ? 4.704 -4.891 -27.063 1.00 94.44 187 SER A O 1
ATOM 1515 N N . VAL A 1 188 ? 3.294 -5.757 -25.544 1.00 92.56 188 VAL A N 1
ATOM 1516 C CA . VAL A 1 188 ? 4.330 -6.191 -24.592 1.00 92.56 188 VAL A CA 1
ATOM 1517 C C . VAL A 1 188 ? 5.129 -7.356 -25.168 1.00 92.56 188 VAL A C 1
ATOM 1519 O O . VAL A 1 188 ? 4.558 -8.369 -25.567 1.00 92.56 188 VAL A O 1
ATOM 1522 N N . VAL A 1 189 ? 6.458 -7.233 -25.153 1.00 91.19 189 VAL A N 1
ATOM 1523 C CA . VAL A 1 189 ? 7.384 -8.319 -25.510 1.00 91.19 189 VAL A CA 1
ATOM 1524 C C . VAL A 1 189 ? 8.315 -8.560 -24.322 1.00 91.19 189 VAL A C 1
ATOM 1526 O O . VAL A 1 189 ? 9.331 -7.875 -24.199 1.00 91.19 189 VAL A O 1
ATOM 1529 N N . PRO A 1 190 ? 7.954 -9.471 -23.402 1.00 90.56 190 PRO A N 1
ATOM 1530 C CA . PRO A 1 190 ? 8.685 -9.626 -22.157 1.00 90.56 190 PRO A CA 1
ATOM 1531 C C . PRO A 1 190 ? 9.807 -10.664 -22.266 1.00 90.56 190 PRO A C 1
ATOM 1533 O O . PRO A 1 190 ? 9.663 -11.694 -22.926 1.00 90.56 190 PRO A O 1
ATOM 1536 N N . ASP A 1 191 ? 10.912 -10.421 -21.561 1.00 93.19 191 ASP A N 1
ATOM 1537 C CA . ASP A 1 191 ? 11.887 -11.470 -21.261 1.00 93.19 191 ASP A CA 1
ATOM 1538 C C . ASP A 1 191 ? 11.389 -12.391 -20.129 1.00 93.19 191 ASP A C 1
ATOM 1540 O O . ASP A 1 191 ? 10.365 -12.141 -19.489 1.00 93.19 191 ASP A O 1
ATOM 1544 N N . ILE A 1 192 ? 12.121 -13.477 -19.865 1.00 95.00 192 ILE A N 1
ATOM 1545 C CA . ILE A 1 192 ? 11.732 -14.486 -18.867 1.00 95.00 192 ILE A CA 1
ATOM 1546 C C . ILE A 1 192 ? 11.604 -13.884 -17.458 1.00 95.00 192 ILE A C 1
ATOM 1548 O O . ILE A 1 192 ? 10.680 -14.238 -16.725 1.00 95.00 192 ILE A O 1
ATOM 1552 N N . MET A 1 193 ? 12.509 -12.983 -17.061 1.00 95.25 193 MET A N 1
ATOM 1553 C CA . MET A 1 193 ? 12.479 -12.381 -15.725 1.00 95.25 193 MET A CA 1
ATOM 1554 C C . MET A 1 193 ? 11.270 -11.451 -15.584 1.00 95.25 193 MET A C 1
ATOM 1556 O O . MET A 1 193 ? 10.573 -11.488 -14.567 1.00 95.25 193 MET A O 1
ATOM 1560 N N . LEU A 1 194 ? 10.978 -10.669 -16.623 1.00 95.88 194 LEU A N 1
ATOM 1561 C CA . LEU A 1 194 ? 9.809 -9.809 -16.674 1.00 95.88 194 LEU A CA 1
ATOM 1562 C C . LEU A 1 194 ? 8.508 -10.623 -16.648 1.00 95.88 194 LEU A C 1
ATOM 1564 O O . LEU A 1 194 ? 7.595 -10.255 -15.915 1.00 95.88 194 LEU A O 1
ATOM 1568 N N . VAL A 1 195 ? 8.428 -11.758 -17.354 1.00 96.31 195 VAL A N 1
ATOM 1569 C CA . VAL A 1 195 ? 7.271 -12.672 -17.264 1.00 96.31 195 VAL A CA 1
ATOM 1570 C C . VAL A 1 195 ? 7.051 -13.135 -15.824 1.00 96.31 195 VAL A C 1
ATOM 1572 O O . VAL A 1 195 ? 5.934 -13.043 -15.317 1.00 96.31 195 VAL A O 1
ATOM 1575 N N . ILE A 1 196 ? 8.104 -13.595 -15.140 1.00 97.19 196 ILE A N 1
ATOM 1576 C CA . ILE A 1 196 ? 8.006 -14.042 -13.742 1.00 97.19 196 ILE A CA 1
ATOM 1577 C C . ILE A 1 196 ? 7.506 -12.903 -12.846 1.00 97.19 196 ILE A C 1
ATOM 1579 O O . ILE A 1 196 ? 6.612 -13.111 -12.023 1.00 97.19 196 ILE A O 1
ATOM 1583 N N . HIS A 1 197 ? 8.061 -11.699 -13.010 1.00 97.12 197 HIS A N 1
ATOM 1584 C CA . HIS A 1 197 ? 7.652 -10.540 -12.226 1.00 97.12 197 HIS A CA 1
ATOM 1585 C C . HIS A 1 197 ? 6.185 -10.164 -12.471 1.00 97.12 197 HIS A C 1
ATOM 1587 O O . HIS A 1 197 ? 5.442 -9.980 -11.507 1.00 97.12 197 HIS A O 1
ATOM 1593 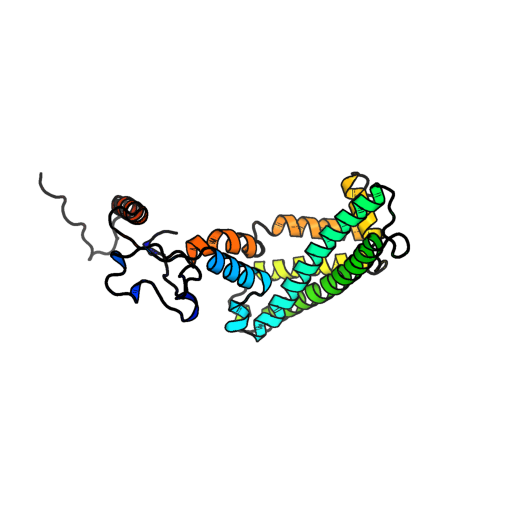N N . LEU A 1 198 ? 5.753 -10.096 -13.734 1.00 95.88 198 LEU A N 1
ATOM 1594 C CA . LEU A 1 198 ? 4.375 -9.762 -14.100 1.00 95.88 198 LEU A CA 1
ATOM 1595 C C . LEU A 1 198 ? 3.380 -10.786 -13.549 1.00 95.88 198 LEU A C 1
ATOM 1597 O O . LEU A 1 198 ? 2.381 -10.386 -12.956 1.00 95.88 198 LEU A O 1
ATOM 1601 N N . LEU A 1 199 ? 3.684 -12.085 -13.644 1.00 97.00 199 LEU A N 1
ATOM 1602 C CA . LEU A 1 199 ? 2.843 -13.139 -13.069 1.00 97.00 199 LEU A CA 1
ATOM 1603 C C . LEU A 1 199 ? 2.726 -13.008 -11.546 1.00 97.00 199 LEU A C 1
ATOM 1605 O O . LEU A 1 199 ? 1.628 -13.089 -10.998 1.00 97.00 199 LEU A O 1
ATOM 1609 N N . LEU A 1 200 ? 3.837 -12.776 -10.838 1.00 97.81 200 LEU A N 1
ATOM 1610 C CA . LEU A 1 200 ? 3.807 -12.581 -9.384 1.00 97.81 200 LEU A CA 1
ATOM 1611 C C . LEU A 1 200 ? 3.049 -11.311 -8.987 1.00 97.81 200 LEU A C 1
ATOM 1613 O O . LEU A 1 200 ? 2.303 -11.328 -8.004 1.00 97.81 200 LEU A O 1
ATOM 1617 N N . ALA A 1 201 ? 3.224 -10.220 -9.733 1.00 95.94 201 ALA A N 1
ATOM 1618 C CA . ALA A 1 201 ? 2.506 -8.973 -9.511 1.00 95.94 201 ALA A CA 1
ATOM 1619 C C . ALA A 1 201 ? 0.996 -9.164 -9.722 1.00 95.94 201 ALA A C 1
ATOM 1621 O O . ALA A 1 201 ? 0.210 -8.786 -8.855 1.00 95.94 201 ALA A O 1
ATOM 1622 N N . GLU A 1 202 ? 0.588 -9.820 -10.808 1.00 95.50 202 GLU A N 1
ATOM 1623 C CA . GLU A 1 202 ? -0.813 -10.112 -11.115 1.00 95.50 202 GLU A CA 1
ATOM 1624 C C . GLU A 1 202 ? -1.455 -11.011 -10.053 1.00 95.50 202 GLU A C 1
ATOM 1626 O O . GLU A 1 202 ? -2.492 -10.656 -9.487 1.00 95.50 202 GLU A O 1
ATOM 1631 N N . VAL A 1 203 ? -0.799 -12.121 -9.695 1.00 97.19 203 VAL A N 1
ATOM 1632 C CA . VAL A 1 203 ? -1.252 -13.008 -8.612 1.00 97.19 203 VAL A CA 1
ATOM 1633 C C . VAL A 1 203 ? -1.414 -12.227 -7.310 1.00 97.19 203 VAL A C 1
ATOM 1635 O O . VAL A 1 203 ? -2.418 -12.388 -6.617 1.00 97.19 203 VAL A O 1
ATOM 1638 N N . THR A 1 204 ? -0.465 -11.345 -6.984 1.00 96.19 204 THR A N 1
ATOM 1639 C CA . THR A 1 204 ? -0.541 -10.501 -5.785 1.00 96.19 204 THR A CA 1
ATOM 1640 C C . THR A 1 204 ? -1.760 -9.581 -5.827 1.00 96.19 204 THR A C 1
ATOM 1642 O O . THR A 1 204 ? -2.515 -9.531 -4.854 1.00 96.19 204 THR A O 1
ATOM 1645 N N . LEU A 1 205 ? -1.993 -8.885 -6.943 1.00 94.00 205 LEU A N 1
ATOM 1646 C CA . LEU A 1 205 ? -3.113 -7.953 -7.094 1.00 94.00 205 LEU A CA 1
ATOM 1647 C C . LEU A 1 205 ? -4.473 -8.658 -7.022 1.00 94.00 205 LEU A C 1
ATOM 1649 O O . LEU A 1 205 ? -5.367 -8.168 -6.333 1.00 94.00 205 LEU A O 1
ATOM 1653 N N . ILE A 1 206 ? -4.617 -9.823 -7.658 1.00 95.88 206 ILE A N 1
ATOM 1654 C CA . ILE A 1 206 ? -5.848 -10.631 -7.614 1.00 95.88 206 ILE A CA 1
ATOM 1655 C C . ILE A 1 206 ? -6.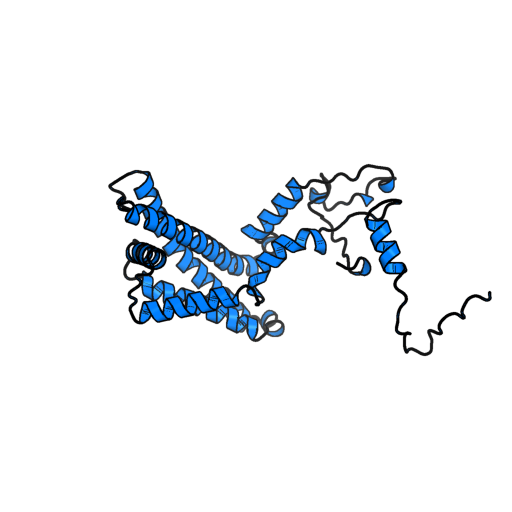090 -11.193 -6.206 1.00 95.88 206 ILE A C 1
ATOM 1657 O O . ILE A 1 206 ? -7.230 -11.285 -5.749 1.00 95.88 206 ILE A O 1
ATOM 1661 N N . TYR A 1 207 ? -5.025 -11.553 -5.489 1.00 95.50 207 TYR A N 1
ATOM 1662 C CA . TYR A 1 207 ? -5.115 -12.169 -4.168 1.00 95.50 207 TYR A CA 1
ATOM 1663 C C . TYR A 1 207 ? -5.355 -11.165 -3.023 1.00 95.50 207 TYR A C 1
ATOM 1665 O O . TYR A 1 207 ? -5.911 -11.534 -1.983 1.00 95.50 207 TYR A O 1
ATOM 1673 N N . ILE A 1 208 ? -4.985 -9.886 -3.176 1.00 93.06 208 ILE A N 1
ATOM 1674 C CA . ILE A 1 208 ? -5.177 -8.865 -2.129 1.00 93.06 208 ILE A CA 1
ATOM 1675 C C . ILE A 1 208 ? -6.649 -8.737 -1.683 1.00 93.06 208 ILE A C 1
ATOM 1677 O O . ILE A 1 208 ? -6.874 -8.881 -0.475 1.00 93.06 208 ILE A O 1
ATOM 1681 N N . PRO A 1 209 ? -7.644 -8.510 -2.570 1.00 90.44 209 PRO A N 1
ATOM 1682 C CA . PRO A 1 209 ? -9.027 -8.249 -2.164 1.00 90.44 209 PRO A CA 1
ATOM 1683 C C . PRO A 1 209 ? -9.685 -9.353 -1.319 1.00 90.44 209 PRO A C 1
ATOM 1685 O O . PRO A 1 209 ? -10.263 -9.011 -0.286 1.00 90.44 209 PRO A O 1
ATOM 1688 N N . PRO A 1 210 ? -9.600 -10.654 -1.675 1.00 91.69 210 PRO A N 1
ATOM 1689 C CA . PRO A 1 210 ? -10.217 -11.714 -0.873 1.00 91.69 210 PRO A CA 1
ATOM 1690 C C . PRO A 1 210 ? -9.396 -12.113 0.367 1.00 91.69 210 PRO A C 1
ATOM 1692 O O . PRO A 1 210 ? -9.873 -12.886 1.197 1.00 91.69 210 PRO A O 1
ATOM 1695 N N . SER A 1 211 ? -8.158 -11.629 0.513 1.00 91.69 211 SER A N 1
ATOM 1696 C CA . SER A 1 211 ? -7.284 -11.986 1.636 1.00 91.69 211 SER A CA 1
ATOM 1697 C C . SER A 1 211 ? -7.375 -10.995 2.803 1.00 91.69 211 SER A C 1
ATOM 1699 O O . SER A 1 211 ? -7.921 -9.896 2.705 1.00 91.69 211 SER A O 1
ATOM 1701 N N . LYS A 1 212 ? -6.713 -11.327 3.920 1.00 87.56 212 LYS A N 1
ATOM 1702 C CA . LYS A 1 212 ? -6.528 -10.403 5.056 1.00 87.56 212 LYS A CA 1
ATOM 1703 C C . LYS A 1 212 ? -5.746 -9.122 4.691 1.00 87.56 212 LYS A C 1
ATOM 1705 O O . LYS A 1 212 ? -5.702 -8.186 5.491 1.00 87.56 212 LYS A O 1
ATOM 1710 N N . MET A 1 213 ? -5.116 -9.046 3.512 1.00 89.56 213 MET A N 1
ATOM 1711 C CA . MET A 1 213 ? -4.432 -7.831 3.042 1.00 89.56 213 MET A CA 1
ATOM 1712 C C . MET A 1 213 ? -5.410 -6.742 2.586 1.00 89.56 213 MET A C 1
ATOM 1714 O O . MET A 1 213 ? -5.089 -5.566 2.732 1.00 89.56 213 MET A O 1
ATOM 1718 N N . GLY A 1 214 ? -6.630 -7.097 2.164 1.00 85.19 214 GLY A N 1
ATOM 1719 C CA . GLY A 1 214 ? -7.698 -6.153 1.803 1.00 85.19 214 GLY A CA 1
ATOM 1720 C C . GLY A 1 214 ? -8.269 -5.340 2.975 1.00 85.19 214 GLY A C 1
ATOM 1721 O O . GLY A 1 214 ? -9.229 -4.586 2.812 1.00 85.19 214 GLY A O 1
ATOM 1722 N N . HIS A 1 215 ? -7.690 -5.459 4.174 1.00 85.50 215 HIS A N 1
ATOM 1723 C CA . HIS A 1 215 ? -8.185 -4.799 5.378 1.00 85.50 215 HIS A CA 1
ATOM 1724 C C . HIS A 1 215 ? -8.257 -3.271 5.250 1.00 85.50 215 HIS A C 1
ATOM 1726 O O . HIS A 1 215 ? -9.086 -2.674 5.922 1.00 85.50 215 HIS A O 1
ATOM 1732 N N . TYR A 1 216 ? -7.456 -2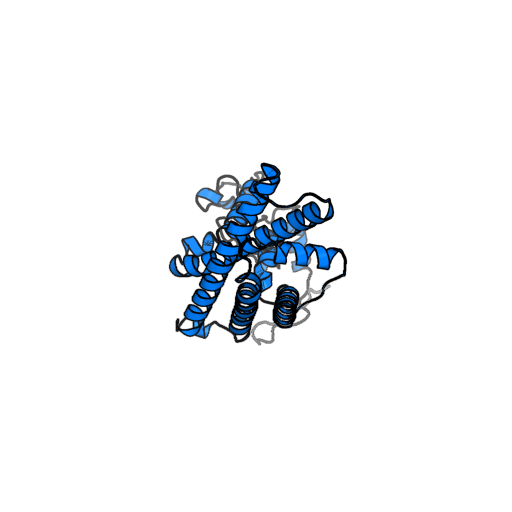.620 4.398 1.00 80.19 216 TYR A N 1
ATOM 1733 C CA . TYR A 1 216 ? -7.529 -1.166 4.190 1.00 80.19 216 TYR A CA 1
ATOM 1734 C C . TYR A 1 216 ? -8.876 -0.718 3.593 1.00 80.19 216 TYR A C 1
ATOM 1736 O O . TYR A 1 216 ? -9.411 0.308 4.016 1.00 80.19 216 TYR A O 1
ATOM 1744 N N . VAL A 1 217 ? -9.463 -1.516 2.690 1.00 77.88 217 VAL A N 1
ATOM 1745 C CA . VAL A 1 217 ? -10.811 -1.288 2.136 1.00 77.88 217 VAL A CA 1
ATOM 1746 C C . VAL A 1 217 ? -11.840 -1.402 3.254 1.00 77.88 217 VAL A C 1
ATOM 1748 O O . VAL A 1 217 ? -12.655 -0.502 3.456 1.00 77.88 217 VAL A O 1
ATOM 1751 N N . GLY A 1 218 ? -11.737 -2.475 4.046 1.00 75.00 218 GLY A N 1
ATOM 1752 C CA . GLY A 1 218 ? -12.560 -2.665 5.235 1.00 75.00 218 GLY A CA 1
ATOM 1753 C C . GLY A 1 218 ? -12.455 -1.476 6.188 1.00 75.00 218 GLY A C 1
ATOM 1754 O O . GLY A 1 218 ? -13.478 -0.929 6.586 1.00 75.00 218 GLY A O 1
ATOM 1755 N N . LYS A 1 219 ? -11.244 -1.008 6.511 1.00 78.06 219 LYS A N 1
ATOM 1756 C CA . LYS A 1 219 ? -11.042 0.130 7.419 1.00 78.06 219 LYS A CA 1
ATOM 1757 C C . LYS A 1 219 ? -11.786 1.376 6.937 1.00 78.06 219 LYS A C 1
ATOM 1759 O O . LYS A 1 219 ? -12.562 1.937 7.705 1.00 78.06 219 LYS A O 1
ATOM 1764 N N . TYR A 1 220 ? -11.604 1.762 5.675 1.00 78.38 220 TYR A N 1
ATOM 1765 C CA . TYR A 1 220 ? -12.245 2.954 5.112 1.00 78.38 220 TYR A CA 1
ATOM 1766 C C . TYR A 1 220 ? -13.781 2.863 5.137 1.00 78.38 220 TYR A C 1
ATOM 1768 O O . TYR A 1 220 ? -14.460 3.756 5.645 1.00 78.38 220 TYR A O 1
ATOM 1776 N N . PHE A 1 221 ? -14.347 1.750 4.662 1.00 80.56 221 PHE A N 1
ATOM 1777 C CA . PHE A 1 221 ? -15.801 1.616 4.521 1.00 80.56 221 PHE A CA 1
ATOM 1778 C C . PHE A 1 221 ? -16.533 1.171 5.788 1.00 80.56 221 PHE A C 1
ATOM 1780 O O . PHE A 1 221 ? -17.757 1.255 5.831 1.00 80.56 221 PHE A O 1
ATOM 1787 N N . THR A 1 222 ? -15.837 0.688 6.818 1.00 79.38 222 THR A N 1
ATOM 1788 C CA . THR A 1 222 ? -16.517 0.091 7.982 1.00 79.38 222 THR A CA 1
ATOM 1789 C C . THR A 1 222 ? -16.203 0.753 9.312 1.00 79.38 222 THR A C 1
ATOM 1791 O O . THR A 1 222 ? -17.015 0.632 10.227 1.00 79.38 222 THR A O 1
ATOM 1794 N N . TYR A 1 223 ? -15.114 1.518 9.452 1.00 80.19 223 TYR A N 1
ATOM 1795 C CA . TYR A 1 223 ? -14.777 2.145 10.740 1.00 80.19 223 TYR A CA 1
ATOM 1796 C C . TYR A 1 223 ? -15.878 3.075 11.253 1.00 80.19 223 TYR A C 1
ATOM 1798 O O . TYR A 1 223 ? -16.256 2.983 12.420 1.00 80.19 223 TYR A O 1
ATOM 1806 N N . HIS A 1 224 ? -16.464 3.874 10.365 1.00 78.25 224 HIS A N 1
ATOM 1807 C CA . HIS A 1 224 ? -17.567 4.777 10.690 1.00 78.25 224 HIS A CA 1
ATOM 1808 C C . HIS A 1 224 ? -18.864 4.055 11.113 1.00 78.25 224 HIS A C 1
ATOM 1810 O O . HIS A 1 224 ? -19.718 4.650 11.762 1.00 78.25 224 HIS A O 1
ATOM 1816 N N . LYS A 1 225 ? -19.029 2.771 10.756 1.00 78.25 225 LYS A N 1
ATOM 1817 C CA . LYS A 1 225 ? -20.210 1.949 11.099 1.00 78.25 225 LYS A CA 1
ATOM 1818 C C . LYS A 1 225 ? -19.980 0.940 12.215 1.00 78.25 225 LYS A C 1
ATOM 1820 O O . LYS A 1 225 ? -20.957 0.409 12.737 1.00 78.25 225 LYS A O 1
ATOM 1825 N N . ILE A 1 226 ? -18.729 0.603 12.505 1.00 78.12 226 ILE A N 1
ATOM 1826 C CA . ILE A 1 226 ? -18.379 -0.440 13.473 1.00 78.12 226 ILE A CA 1
ATOM 1827 C C . ILE A 1 226 ? -17.749 0.185 14.708 1.00 78.12 226 ILE A C 1
ATOM 1829 O O . ILE A 1 226 ? -18.173 -0.104 15.818 1.00 78.12 226 ILE A O 1
ATOM 1833 N N . LEU A 1 227 ? -16.740 1.036 14.527 1.00 80.19 227 LEU A N 1
ATOM 1834 C CA . LEU A 1 227 ? -15.956 1.551 15.643 1.00 80.19 227 LEU A CA 1
ATOM 1835 C C . LEU A 1 227 ? -16.477 2.889 16.172 1.00 80.19 227 LEU A C 1
ATOM 1837 O O . LEU A 1 227 ? -16.369 3.161 17.361 1.00 80.19 227 LEU A O 1
ATOM 1841 N N . TRP A 1 228 ? -16.986 3.738 15.282 1.00 85.88 228 TRP A N 1
ATOM 1842 C CA . TRP A 1 228 ? -17.395 5.111 15.600 1.00 85.88 228 TRP A CA 1
ATOM 1843 C C . TRP A 1 228 ? -18.901 5.324 15.514 1.00 85.88 228 TRP A C 1
ATOM 1845 O O . TRP A 1 228 ? -19.370 6.459 15.551 1.00 85.88 228 TRP A O 1
ATOM 1855 N N . GLU A 1 229 ? -19.658 4.243 15.360 1.00 84.88 229 GLU A N 1
ATOM 1856 C CA . GLU A 1 229 ? -21.108 4.320 15.355 1.00 84.88 229 GLU A CA 1
ATOM 1857 C C . GLU A 1 229 ? -21.577 4.564 16.787 1.00 84.88 229 GLU A C 1
ATOM 1859 O O . GLU A 1 229 ? -21.416 3.709 17.658 1.00 84.88 229 GLU A O 1
ATOM 1864 N N . ASN A 1 230 ? -22.089 5.768 17.029 1.00 87.19 230 ASN A N 1
ATOM 1865 C CA . ASN A 1 230 ? -22.533 6.193 18.343 1.00 87.19 230 ASN A CA 1
ATOM 1866 C C . ASN A 1 230 ? -23.879 6.946 18.325 1.00 87.19 230 ASN A C 1
ATOM 1868 O O . ASN A 1 230 ? -24.166 7.714 19.242 1.00 87.19 230 ASN A O 1
ATOM 1872 N N . GLU A 1 231 ? -24.727 6.726 17.310 1.00 88.19 231 GLU A N 1
ATOM 1873 C CA . GLU A 1 231 ? -26.034 7.390 17.225 1.00 88.19 231 GLU A CA 1
ATOM 1874 C C . GLU A 1 231 ? -26.922 6.981 18.417 1.00 88.19 231 GLU A C 1
ATOM 1876 O O . GLU A 1 231 ? -27.101 5.782 18.657 1.00 88.19 231 GLU A O 1
ATOM 1881 N N . PRO A 1 232 ? -27.462 7.925 19.206 1.00 88.44 232 PRO A N 1
ATOM 1882 C CA . PRO A 1 232 ? -28.306 7.585 20.345 1.00 88.44 232 PRO A CA 1
ATOM 1883 C C . PRO A 1 232 ? -29.662 7.026 19.898 1.00 88.44 232 PRO A C 1
ATOM 1885 O O . PRO A 1 232 ? -30.203 7.406 18.858 1.00 88.44 232 PRO A O 1
ATOM 1888 N N . ASN A 1 233 ? -30.247 6.159 20.724 1.00 90.00 233 ASN A N 1
ATOM 1889 C CA . ASN A 1 233 ? -31.629 5.718 20.554 1.00 90.00 233 ASN A CA 1
ATOM 1890 C C . ASN A 1 233 ? -32.591 6.735 21.191 1.00 90.00 233 ASN A C 1
ATOM 1892 O O . ASN A 1 233 ? -32.867 6.663 22.387 1.00 90.00 233 ASN A O 1
ATOM 1896 N N . LEU A 1 234 ? -33.065 7.700 20.401 1.00 90.69 234 LEU A N 1
ATOM 1897 C CA . LEU A 1 234 ? -34.049 8.706 20.820 1.00 90.69 234 LEU A CA 1
ATOM 1898 C C . LEU A 1 234 ? -35.438 8.385 20.254 1.00 90.69 234 LEU A C 1
ATOM 1900 O O . LEU A 1 234 ? -35.549 7.740 19.210 1.00 90.69 234 LEU A O 1
ATOM 1904 N N . ALA A 1 235 ? -36.493 8.872 20.908 1.00 90.25 235 ALA A N 1
ATOM 1905 C CA . ALA A 1 235 ? -37.862 8.721 20.416 1.00 90.25 235 ALA A CA 1
ATOM 1906 C C . ALA A 1 235 ? -38.024 9.357 19.021 1.00 90.25 235 ALA A C 1
ATOM 1908 O O . ALA A 1 235 ? -37.588 10.485 18.790 1.00 90.25 235 ALA A O 1
ATOM 1909 N N . GLY A 1 236 ? -38.633 8.623 18.092 1.00 89.25 236 GLY A N 1
ATOM 1910 C CA . GLY A 1 236 ? -38.805 9.000 16.689 1.00 89.25 236 GLY A CA 1
ATOM 1911 C C . GLY A 1 236 ? -37.528 8.937 15.846 1.00 89.25 236 GLY A C 1
ATOM 1912 O O . GLY A 1 236 ? -37.534 9.395 14.705 1.00 89.25 236 GLY A O 1
ATOM 1913 N N . SER A 1 237 ? -36.416 8.421 16.383 1.00 89.69 237 SER A N 1
ATOM 1914 C CA . SER A 1 237 ? -35.157 8.330 15.639 1.00 89.69 237 SER A CA 1
ATOM 1915 C C . SER A 1 237 ? -35.102 7.086 14.740 1.00 89.69 237 SER A C 1
ATOM 1917 O O . SER A 1 237 ? -35.659 6.046 15.093 1.00 89.69 237 SER A O 1
ATOM 1919 N N . PRO A 1 238 ? -34.311 7.107 13.649 1.00 89.56 238 PRO A N 1
ATOM 1920 C CA . PRO A 1 238 ? -34.053 5.908 12.845 1.00 89.56 238 PRO A CA 1
ATOM 1921 C C . PRO A 1 238 ? -33.417 4.757 13.639 1.00 89.56 238 PRO A C 1
ATOM 1923 O O . PRO A 1 238 ? -33.429 3.605 13.202 1.00 89.56 238 PRO A O 1
ATOM 1926 N N . MET A 1 239 ? -32.794 5.060 14.783 1.00 88.88 239 MET A N 1
ATOM 1927 C CA . MET A 1 239 ? -32.260 4.045 15.682 1.00 88.88 239 MET A CA 1
ATOM 1928 C C . MET A 1 239 ? -33.383 3.315 16.425 1.00 88.88 239 MET A C 1
ATOM 1930 O O . MET A 1 239 ? -33.322 2.094 16.557 1.00 88.88 239 MET A O 1
ATOM 1934 N N . GLU A 1 240 ? -34.434 4.027 16.831 1.00 91.25 240 GLU A N 1
ATOM 1935 C CA . GLU A 1 240 ? -35.612 3.433 17.467 1.00 91.25 240 GLU A CA 1
ATOM 1936 C C . GLU A 1 240 ? -36.316 2.455 16.521 1.00 91.25 240 GLU A C 1
ATOM 1938 O O . GLU A 1 240 ? -36.684 1.356 16.933 1.00 91.25 240 GLU A O 1
ATOM 1943 N N . ASP A 1 241 ? -36.424 2.797 15.236 1.00 90.75 241 ASP A N 1
ATOM 1944 C CA . ASP A 1 241 ? -37.002 1.905 14.224 1.00 90.75 241 ASP A CA 1
ATOM 1945 C C . ASP A 1 241 ? -36.198 0.606 14.083 1.00 90.75 241 ASP A C 1
ATOM 1947 O O . ASP A 1 241 ? -36.769 -0.485 14.031 1.00 90.75 241 ASP A O 1
ATOM 1951 N N . LYS A 1 242 ? -34.860 0.694 14.096 1.00 88.38 242 LYS A N 1
ATOM 1952 C CA . LYS A 1 242 ? -33.982 -0.490 14.085 1.00 88.38 242 LYS A CA 1
ATOM 1953 C C . LYS A 1 242 ? -34.159 -1.339 15.340 1.00 88.38 242 LYS A C 1
ATOM 1955 O O . LYS A 1 242 ? -34.136 -2.565 15.243 1.00 88.38 242 LYS A O 1
ATOM 1960 N N . VAL A 1 243 ? -34.330 -0.710 16.504 1.00 88.00 243 VAL A N 1
ATOM 1961 C CA . VAL A 1 243 ? -34.591 -1.402 17.775 1.00 88.00 243 VAL A CA 1
ATOM 1962 C C . VAL A 1 243 ? -35.938 -2.116 17.718 1.00 88.00 243 VAL A C 1
ATOM 1964 O O . VAL A 1 243 ? -35.995 -3.309 17.996 1.00 88.00 243 VAL A O 1
ATOM 1967 N N . LYS A 1 244 ? -37.007 -1.429 17.300 1.00 89.88 244 LYS A N 1
ATOM 1968 C CA . LYS A 1 244 ? -38.351 -2.007 17.148 1.00 89.88 244 LYS A CA 1
ATOM 1969 C C . LYS A 1 244 ? -38.344 -3.185 16.178 1.00 89.88 244 LYS A C 1
ATOM 1971 O O . LYS A 1 244 ? -38.875 -4.241 16.507 1.00 89.88 244 LYS A O 1
ATOM 1976 N N . ALA A 1 245 ? -37.683 -3.040 15.030 1.00 88.06 245 ALA A N 1
ATOM 1977 C CA . ALA A 1 245 ? -37.524 -4.122 14.063 1.00 88.06 245 ALA A CA 1
ATOM 1978 C C . ALA A 1 245 ? -36.749 -5.315 14.650 1.00 88.06 245 ALA A C 1
ATOM 1980 O O . ALA A 1 245 ? -37.136 -6.463 14.449 1.00 88.06 245 ALA A O 1
ATOM 1981 N N . ALA A 1 246 ? -35.680 -5.061 15.413 1.00 84.25 246 ALA A N 1
ATOM 1982 C CA . ALA A 1 246 ? -34.915 -6.117 16.069 1.00 84.25 246 ALA A CA 1
ATOM 1983 C C . ALA A 1 246 ? -35.715 -6.832 17.173 1.00 84.25 246 ALA A C 1
ATOM 1985 O O . ALA A 1 246 ? -35.596 -8.046 17.299 1.00 84.25 246 ALA A O 1
ATOM 1986 N N . LEU A 1 247 ? -36.539 -6.106 17.935 1.00 83.38 247 LEU A N 1
ATOM 1987 C CA . LEU A 1 247 ? -37.411 -6.659 18.980 1.00 83.38 247 LEU A CA 1
ATOM 1988 C C . LEU A 1 247 ? -38.617 -7.417 18.410 1.00 83.38 247 LEU A C 1
ATOM 1990 O O . LEU A 1 247 ? -39.108 -8.348 19.042 1.00 83.38 247 LEU A O 1
ATOM 1994 N N . ALA A 1 248 ? -39.088 -7.045 17.218 1.00 84.62 248 ALA A N 1
ATOM 1995 C CA . ALA A 1 248 ? -40.160 -7.753 16.523 1.00 84.62 248 ALA A CA 1
ATOM 1996 C C . ALA A 1 248 ? -39.730 -9.147 16.030 1.00 84.62 248 ALA A C 1
ATOM 1998 O O . ALA A 1 248 ? -40.588 -9.998 15.778 1.00 84.62 248 ALA A O 1
ATOM 1999 N N . ASN A 1 249 ? -38.421 -9.407 15.914 1.00 78.19 249 ASN A N 1
ATOM 2000 C CA . ASN A 1 249 ? -37.916 -10.737 15.596 1.00 78.19 249 ASN A CA 1
ATOM 2001 C C . ASN A 1 249 ? -38.189 -11.690 16.761 1.00 78.19 249 ASN A C 1
ATOM 2003 O O . ASN A 1 249 ? -37.511 -11.663 17.788 1.00 78.19 249 ASN A O 1
ATOM 2007 N N . LYS A 1 250 ? -39.165 -12.580 16.579 1.00 71.75 250 LYS A N 1
ATOM 2008 C CA . LYS A 1 250 ? -39.397 -13.682 17.510 1.00 71.75 250 LYS A CA 1
ATOM 2009 C C . LYS A 1 250 ? -38.302 -14.739 17.319 1.00 71.75 250 LYS A C 1
ATOM 2011 O O . LYS A 1 250 ? -38.065 -15.150 16.181 1.00 71.75 250 LYS A O 1
ATOM 2016 N N . PRO A 1 251 ? -37.634 -15.196 18.390 1.00 71.00 251 PRO A N 1
ATOM 2017 C CA . PRO A 1 251 ? -36.676 -16.284 18.278 1.00 71.00 251 PRO A CA 1
ATOM 2018 C C . PRO A 1 251 ? -37.386 -17.545 17.771 1.00 71.00 251 PRO A C 1
ATOM 2020 O O . PRO A 1 251 ? -38.369 -17.992 18.356 1.00 71.00 251 PRO A O 1
ATOM 2023 N N . ALA A 1 252 ? -36.886 -18.118 16.675 1.00 70.81 252 ALA A N 1
ATOM 2024 C CA . ALA A 1 252 ? -37.405 -19.369 16.111 1.00 70.81 252 ALA A CA 1
ATOM 2025 C C . ALA A 1 252 ? -36.984 -20.607 16.926 1.00 70.81 252 ALA A C 1
ATOM 2027 O O . ALA A 1 252 ? -37.496 -21.703 16.717 1.00 70.81 252 ALA A O 1
ATOM 2028 N N . THR A 1 253 ? -36.036 -20.435 17.845 1.00 72.50 253 THR A N 1
ATOM 2029 C CA . THR A 1 253 ? -35.454 -21.492 18.671 1.00 72.50 253 THR A CA 1
ATOM 2030 C C . THR A 1 253 ? -35.552 -21.106 20.139 1.00 72.50 253 THR A C 1
ATOM 2032 O O . THR A 1 253 ? -35.168 -19.995 20.509 1.00 72.50 253 THR A O 1
ATOM 2035 N N . SER A 1 254 ? -36.022 -22.021 20.985 1.00 71.56 254 SER A N 1
ATOM 2036 C CA . SER A 1 254 ? -35.971 -21.861 22.438 1.00 71.56 254 SER A CA 1
ATOM 2037 C C . SER A 1 254 ? -34.599 -22.254 22.978 1.00 71.56 254 SER A C 1
ATOM 2039 O O . SER A 1 254 ? -33.935 -23.147 22.449 1.00 71.56 254 SER A O 1
ATOM 2041 N N . TRP A 1 255 ? -34.177 -21.604 24.059 1.00 72.19 255 TRP A N 1
ATOM 2042 C CA . TRP A 1 255 ? -32.955 -21.973 24.761 1.00 72.19 255 TRP A CA 1
ATOM 2043 C C . TRP A 1 255 ? -33.114 -23.374 25.370 1.00 72.19 255 TRP A C 1
ATOM 2045 O O . TRP A 1 255 ? -34.071 -23.628 26.093 1.00 72.19 255 TRP A O 1
ATOM 2055 N N . GLY A 1 256 ? -32.197 -24.297 25.073 1.00 77.19 256 GLY A N 1
ATOM 2056 C CA . GLY A 1 256 ? -32.308 -25.702 25.494 1.00 77.19 256 GLY A CA 1
ATOM 2057 C C . GLY A 1 256 ? -32.013 -25.963 26.976 1.00 77.19 256 GLY A C 1
ATOM 2058 O O . GLY A 1 256 ? -32.047 -27.114 27.405 1.00 77.19 256 GLY A O 1
ATOM 2059 N N . ALA A 1 257 ? -31.679 -24.932 27.763 1.00 79.44 257 ALA A N 1
ATOM 2060 C CA . ALA A 1 257 ? -31.393 -25.118 29.180 1.00 79.44 257 ALA A CA 1
ATOM 2061 C C . ALA A 1 257 ? -32.697 -25.248 29.996 1.00 79.44 257 ALA A C 1
ATOM 2063 O O . ALA A 1 257 ? -33.570 -24.387 29.886 1.00 79.44 257 ALA A O 1
ATOM 2064 N N . PRO A 1 258 ? -32.808 -26.256 30.880 1.00 75.19 258 PRO A N 1
ATOM 2065 C CA . PRO A 1 258 ? -34.061 -26.615 31.554 1.00 75.19 258 PRO A CA 1
ATOM 2066 C C . PRO A 1 258 ? -34.626 -25.552 32.514 1.00 75.19 258 PRO A C 1
ATOM 2068 O O . PRO A 1 258 ? -35.767 -25.675 32.947 1.00 75.19 258 PRO A O 1
ATOM 2071 N N . HIS A 1 259 ? -33.855 -24.513 32.849 1.00 77.62 259 HIS A N 1
ATOM 2072 C CA . HIS A 1 259 ? -34.265 -23.432 33.753 1.00 77.62 259 HIS A CA 1
ATOM 2073 C C . HIS A 1 259 ? -34.909 -22.229 33.041 1.00 77.62 259 HIS A C 1
ATOM 2075 O O . HIS A 1 259 ? -35.361 -21.307 33.714 1.00 77.62 259 HIS A O 1
ATOM 2081 N N . ILE A 1 260 ? -34.956 -22.215 31.704 1.00 70.44 260 ILE A N 1
ATOM 2082 C CA . ILE A 1 260 ? -35.654 -21.183 30.926 1.00 70.44 260 ILE A CA 1
ATOM 2083 C C . ILE A 1 260 ? -36.865 -21.842 30.265 1.00 70.44 260 ILE A C 1
ATOM 2085 O O . ILE A 1 260 ? -36.770 -22.392 29.172 1.00 70.44 260 ILE A O 1
ATOM 2089 N N . GLN A 1 261 ? -38.008 -21.823 30.952 1.00 64.25 261 GLN A N 1
ATOM 2090 C CA . GLN A 1 261 ? -39.286 -22.209 30.354 1.00 64.25 261 GLN A CA 1
ATOM 2091 C C . GLN A 1 261 ? -39.874 -21.002 29.616 1.00 64.25 261 GLN A C 1
ATOM 2093 O O . GLN A 1 261 ? -39.874 -19.888 30.143 1.00 64.25 261 GLN A O 1
ATOM 2098 N N . ASN A 1 262 ? -40.355 -21.209 28.388 1.00 61.84 262 ASN A N 1
ATOM 2099 C CA . ASN A 1 262 ? -41.054 -20.161 27.646 1.00 61.84 262 ASN A CA 1
ATOM 2100 C C . ASN A 1 262 ? -42.305 -19.732 28.435 1.00 61.84 262 ASN A C 1
ATOM 2102 O O . ASN A 1 262 ? -43.038 -20.610 28.898 1.00 61.84 262 ASN A O 1
ATOM 2106 N N . PRO A 1 263 ? -42.580 -18.423 28.584 1.00 60.78 263 PRO A N 1
ATOM 2107 C CA . PRO A 1 263 ? -43.811 -17.978 29.220 1.00 60.78 263 PRO A CA 1
ATOM 2108 C C . PRO A 1 263 ? -45.029 -18.493 28.429 1.00 60.78 263 PRO A C 1
ATOM 2110 O O . PRO A 1 263 ? -44.970 -18.540 27.193 1.00 60.78 263 PRO A O 1
ATOM 2113 N N . PRO A 1 264 ? -46.119 -18.900 29.108 1.00 57.41 264 PRO A N 1
ATOM 2114 C CA . PRO A 1 264 ? -47.340 -19.328 28.437 1.00 57.41 264 PRO A CA 1
ATOM 2115 C C . PRO A 1 264 ? -47.891 -18.194 27.563 1.00 57.41 264 PRO A C 1
ATOM 2117 O O . PRO A 1 264 ? -47.746 -17.012 27.886 1.00 57.41 264 PRO A O 1
ATOM 2120 N N . ALA A 1 265 ? -48.489 -18.558 26.426 1.00 48.06 265 ALA A N 1
ATOM 2121 C CA . ALA A 1 265 ? -49.132 -17.594 25.539 1.00 48.06 265 ALA A CA 1
ATOM 2122 C C . ALA A 1 265 ? -50.249 -16.843 26.295 1.00 48.06 265 ALA A C 1
ATOM 2124 O O . ALA A 1 265 ? -50.937 -17.470 27.101 1.00 48.06 265 ALA A O 1
ATOM 2125 N N . PRO A 1 266 ? -50.433 -15.529 26.062 1.00 44.88 266 PRO A N 1
ATOM 2126 C CA . PRO A 1 266 ? -51.503 -14.779 26.710 1.00 44.88 266 PRO A CA 1
ATOM 2127 C C . PRO A 1 266 ? -52.868 -15.349 26.299 1.00 44.88 266 PRO A C 1
ATOM 2129 O O . PRO A 1 266 ? -53.099 -15.596 25.114 1.00 44.88 266 PRO A O 1
ATOM 2132 N N . GLU A 1 267 ? -53.736 -15.582 27.286 1.00 46.50 267 GLU A N 1
ATOM 2133 C CA . GLU A 1 267 ? -55.118 -16.024 27.073 1.00 46.50 267 GLU A CA 1
ATOM 2134 C C . GLU A 1 267 ? -55.908 -14.953 26.300 1.00 46.50 267 GLU A C 1
ATOM 2136 O O . GLU A 1 267 ? -55.702 -13.753 26.504 1.00 46.50 267 GLU A O 1
ATOM 2141 N N . ALA A 1 268 ? -56.743 -15.417 25.365 1.00 48.12 268 ALA A N 1
ATOM 2142 C CA . ALA A 1 268 ? -57.543 -14.607 24.445 1.00 48.12 268 ALA A CA 1
ATOM 2143 C C . ALA A 1 268 ? -58.852 -14.113 25.072 1.00 48.12 268 ALA A C 1
ATOM 2145 O O . ALA A 1 268 ? -59.433 -14.868 25.884 1.00 48.12 268 ALA A O 1
#

Sequence (268 aa):
MPLHARMELYPVPRERGRHTYGGSYMEEPEWWRKPHQISRSSELIDMLKEMLFIKKLFSSHRSLWWKSYSFHLGLYLLILWAILLIIGALAELSGIPVSPSVSFWTALLYYLTIITGVVGFAIATVGVILLLMRRVFDPVLKKYTTPQEYFNLLLLLAALSTGIAVWIPDLSFAAARQLVAQILTLSVVPDIMLVIHLLLAEVTLIYIPPSKMGHYVGKYFTYHKILWENEPNLAGSPMEDKVKAALANKPATSWGAPHIQNPPAPEA

Radius of gyration: 26.24 Å; chains: 1; bounding box: 77×48×62 Å

pLDDT: mean 89.58, std 9.5, range [44.88, 98.25]

Foldseek 3Di:
DQPVQADQQFPQQQQPPQNVPRDDCVVDVVSLVDDRRTDPPSNVVVLCCCLQQVVVCCVPPVPLSQLQNLQSVLVVLVVVLVVLLLVQLVCVVVVHHLDCPRDPVSVCSQVSNLCSVVSSLVSNLSSLVSVLVCCVPVPVNVVVDDPLNNVLSVLSNQLSVLVCVVCVVPSSCPVVSVQSNCVVVVNDDDDPSVVSNVVSVVCNVVPCCVGPNVVSVVSVPPCCPHVNPDDDDHPPDPVVVSVVVVVPDDDPDDDPDPVDDDDDDDDD

Secondary structure (DSSP, 8-state):
--GGG----SPPTTBTTGGGTT--GGGSTTGGGS---B-HHHHHHHHHHHHHH-HHHHHH-HHHHHHHHHHHHHHHHHHHHHHHHHHHHHHHHTT----TTT-HHHHHHHHHHHHHHHHHHHHHHHHHHHHHHHHHH-HHHHHT--HHHHHHHHHHHHHHHHHHHHHTT-TT-HHHHHHHHHHHTT-----HHHHHHHHHHHHHHHHTTTSGGGHHHHHHHHHHHHTS------TTSHHHHHHHHHHH---SS---STT-PPPPPPP-